Protein 5QHT (pdb70)

Nearest PDB structures (foldseek):
  5qhw-assembly1_A  TM=1.005E+00  e=3.698E-36  Homo sapiens
  3v2b-assembly1_A-2  TM=9.565E-01  e=5.714E-23  Homo sapiens
  5iit-assembly2_B  TM=8.193E-01  e=3.682E-13  Saccharomyces cerevisiae S288C
  7d3y-assembly1_B  TM=8.208E-01  e=1.414E-12  Oryza sativa Indica Group
  1zr5-assembly2_B  TM=8.111E-01  e=2.009E-12  Homo sapiens

CATH classification: 3.40.220.10

Organism: Homo sapiens (NCBI:txid9606)

B-factor: mean 13.91, std 6.91, range [6.94, 143.64]

Secondary structure (DSSP, 8-state):
--B---EEEETTEEEEEETTEEEEEEES-GGG-B-SEEEEEE-TTS---STHHHHHHHHH-HHHHHHHHHHHHHS--SEEEEE-TTSBSSEEEEEETTS-HHHHHHHHHHHHHHTT--EEEE--TTSSTT---HHHHHHHHHHHHHHHHHTT--SS--EEEEEESSHHHHHHHHHHHHHH--

GO terms:
  GO:0070403 NAD+ binding (F, IMP)
  GO:0003950 NAD+ poly-ADP-ribosyltransferase activity (F, IMP)
  GO:0070212 protein poly-ADP-ribosylation (P, IMP)
  GO:1990404 NAD+-protein mono-ADP-ribosyltransferase activity (F, IDA)
  GO:0140807 NAD+-protein-glutamate ADP-ribosyltransferase activity (F, EXP)
  GO:0005829 cytosol (C, IDA)
  GO:0005737 cytoplasm (C, IDA)
  GO:0003950 NAD+ poly-ADP-ribosyltransferase activity (F, IDA)
  GO:0016020 membrane (C, HDA)
  GO:0042531 positive regulation of tyrosine phosphorylation of STAT protein (P, IMP)
  GO:0042532 negative regulation of tyrosine phosphorylation of STAT protein (P, IMP)
  GO:0010629 negative regulation of gene expression (P, IMP)
  GO:1902216 positive regulation of interleukin-4-mediated signaling pathway (P, IMP)
  GO:0060336 negative regulation of type II interferon-mediated signaling pathway (P, IMP)
  GO:0005515 protein binding (F, IPI)
  GO:0019899 enzyme binding (F, IPI)

InterPro domains:
  IPR002589 Macro domain [PF01661] (820-936)
  IPR002589 Macro domain [PF01661] (1043-1146)
  IPR002589 Macro domain [PF01661] (1245-1346)
  IPR002589 Macro domain [PS51154] (791-978)
  IPR002589 Macro domain [PS51154] (1003-1190)
  IPR002589 Macro domain [PS51154] (1216-1387)
  IPR002589 Macro domain [SM00506] (803-937)
  IPR002589 Macro domain [SM00506] (1015-1148)
  IPR002589 Macro domain [SM00506] (1228-1347)
  IPR004170 WWE domain [PS50918] (1523-1601)
  IPR012317 Poly(ADP-ribose) polymerase, catalytic domain [PF00644] (1628-1747)
  IPR012317 Poly(ADP-ribose) polymerase, catalytic domain [PS51059] (1605-1801)
  IPR012677 Nucleotide-binding alpha-beta plait domain superfamily [G3DSA:3.30.70.330] (17-80)
  IPR012677 Nucleotide-binding alpha-beta plait domain superfamily [G3DSA:3.30.70.330] (227-299)
  IPR034517 PARP-14, RNA recognition motif 2 [cd12543] (227-301)
  IPR037197 WWE domain superfamily [G3DSA:3.30.720.50] (1522-1600)
  IPR037197 WWE domain superfamily [SSF117839] (1492-1601)
  IPR043472 Macro domain-like [G3DSA:3.40.220.10] (783-978)
  IPR043472 Macro domain-like [G3DSA:3.40.220.10] (994-1191)
  IPR043472 Macro domain-like [G3DSA:3.40.220.10] (1207-1388)

Sequence (182 aa):
MFYGTVSSPDSGVYEMKIGSIIFQVASSSGDITKEEADVIVNSTSNSFNLKAGVSKAILECCCAGQNVEREEECSSSQQAQQRKNDYIITGGGFLRCKNIIHVIGGNDVKSSSSVSSSSVLQQQECEKKKKNYSSICCCLPAIGTGNAKQHHHPDDDKVAEAIIDAIEDDDFVQKGSAQQQSSSVKKVKVVIFLPQVLDVFYANMKKREG

Radius of gyration: 15.28 Å; Cα contacts (8 Å, |Δi|>4): 407; chains: 1; bounding box: 30×43×33 Å

Structure (mmCIF, N/CA/C/O backbone):
data_5QHT
#
_entry.id   5QHT
#
_cell.length_a   34.200
_cell.length_b   41.390
_cell.length_c   111.370
_cell.angle_alpha   90.000
_cell.angle_beta   90.000
_cell.angle_gamma   90.000
#
_symmetry.space_group_name_H-M   'P 21 21 21'
#
loop_
_entity.id
_entity.type
_entity.pdbx_description
1 polymer 'Poly [ADP-ribose] polymerase 14'
2 non-polymer 'CHLORIDE ION'
3 non-polymer 'DIMETHYL SULFOXIDE'
4 non-polymer 2-methoxy-4-morpholin-4-yl-aniline
5 water water
#
loop_
_atom_site.group_PDB
_atom_site.id
_atom_site.type_symbol
_atom_site.label_atom_id
_atom_site.label_alt_id
_atom_site.label_comp_id
_atom_site.label_asym_id
_atom_site.label_entity_id
_atom_site.label_seq_id
_atom_site.pdbx_PDB_ins_code
_atom_site.Cartn_x
_atom_site.Cartn_y
_atom_site.Cartn_z
_atom_site.occupancy
_atom_site.B_iso_or_equiv
_atom_site.auth_seq_id
_atom_site.auth_comp_id
_atom_site.auth_asym_id
_atom_site.auth_atom_id
_atom_site.pdbx_PDB_model_num
ATOM 1 N N . MET A 1 2 ? 35.053 52.448 17.934 0.51 23.35 1207 MET A N 1
ATOM 2 C CA . MET A 1 2 ? 35.194 52.353 16.450 0.51 23.19 1207 MET A CA 1
ATOM 3 C C . MET A 1 2 ? 33.936 51.801 15.766 0.51 22.78 1207 MET A C 1
ATOM 4 O O . MET A 1 2 ? 33.088 52.582 15.323 0.51 23.44 1207 MET A O 1
ATOM 9 N N . PHE A 1 3 ? 33.792 50.475 15.709 1.00 22.05 1208 PHE A N 1
ATOM 10 C CA . PHE A 1 3 ? 32.711 49.831 14.879 1.00 18.99 1208 PHE A CA 1
ATOM 11 C C . PHE A 1 3 ? 31.287 49.670 15.450 1.00 14.42 1208 PHE A C 1
ATOM 12 O O . PHE A 1 3 ? 30.355 49.401 14.683 1.00 13.05 1208 PHE A O 1
ATOM 20 N N . TYR A 1 4 ? 31.121 49.815 16.762 1.00 12.59 1209 TYR A N 1
ATOM 21 C CA . TYR A 1 4 ? 29.865 49.427 17.429 1.00 12.02 1209 TYR A CA 1
ATOM 22 C C . TYR A 1 4 ? 28.831 50.551 17.532 1.00 11.40 1209 TYR A C 1
ATOM 23 O O . TYR A 1 4 ? 29.159 51.676 17.962 1.00 13.05 1209 TYR A O 1
ATOM 32 N N . GLY A 1 5 ? 27.585 50.232 17.161 1.00 10.18 1210 GLY A N 1
ATOM 33 C CA . GLY A 1 5 ? 26.438 51.111 17.398 1.00 10.09 1210 GLY A CA 1
ATOM 34 C C . GLY A 1 5 ? 25.825 50.928 18.778 1.00 9.75 1210 GLY A C 1
ATOM 35 O O . GLY A 1 5 ? 26.502 50.580 19.756 1.00 11.09 1210 GLY A O 1
ATOM 36 N N . THR A 1 6 ? 24.517 51.141 18.843 1.00 9.08 1211 THR A N 1
ATOM 37 C CA . THR A 1 6 ? 23.748 51.181 20.092 1.00 9.18 1211 THR A CA 1
ATOM 38 C C . THR A 1 6 ? 22.887 49.913 20.239 1.00 8.72 1211 THR A C 1
ATOM 39 O O . THR A 1 6 ? 22.244 49.482 19.267 1.00 9.15 1211 THR A O 1
ATOM 43 N N . VAL A 1 7 ? 22.826 49.349 21.442 1.00 8.40 1212 VAL A N 1
ATOM 44 C CA . VAL A 1 7 ? 21.950 48.197 21.724 1.00 8.66 1212 VAL A CA 1
ATOM 45 C C . VAL A 1 7 ? 20.503 48.682 21.916 1.00 8.56 1212 VAL A C 1
ATOM 46 O O . VAL A 1 7 ? 20.257 49.579 22.731 1.00 8.75 1212 VAL A O 1
ATOM 50 N N . SER A 1 8 ? 19.556 48.085 21.189 1.00 8.80 1213 SER A N 1
ATOM 51 C CA . SER A 1 8 ? 18.119 48.340 21.385 1.00 9.71 1213 SER A CA 1
ATOM 52 C C . SER A 1 8 ? 17.306 47.054 21.156 1.00 9.95 1213 SER A C 1
ATOM 53 O O . SER A 1 8 ? 17.867 46.014 20.782 1.00 10.48 1213 SER A O 1
ATOM 56 N N . SER A 1 9 ? 15.991 47.128 21.400 1.00 10.53 1214 SER A N 1
ATOM 57 C CA . SER A 1 9 ? 15.076 45.991 21.219 1.00 12.00 1214 SER A CA 1
ATOM 58 C C . SER A 1 9 ? 13.986 46.324 20.179 1.00 12.94 1214 SER A C 1
ATOM 59 O O . SER A 1 9 ? 13.025 47.051 20.501 1.00 12.94 1214 SER A O 1
ATOM 62 N N . PRO A 1 10 ? 14.127 45.808 18.929 1.00 14.61 1215 PRO A N 1
ATOM 63 C CA . PRO A 1 10 ? 13.155 46.093 17.862 1.00 16.36 1215 PRO A CA 1
ATOM 64 C C . PRO A 1 10 ? 11.827 45.341 17.975 1.00 17.94 1215 PRO A C 1
ATOM 65 O O . PRO A 1 10 ? 10.827 45.774 17.389 1.00 19.40 1215 PRO A O 1
ATOM 69 N N . ASP A 1 11 ? 11.839 44.218 18.689 1.00 19.39 1216 ASP A N 1
ATOM 70 C CA . ASP A 1 11 ? 10.669 43.367 18.895 1.00 20.95 1216 ASP A CA 1
ATOM 71 C C . ASP A 1 11 ? 10.820 42.686 20.244 1.00 20.76 1216 ASP A C 1
ATOM 72 O O . ASP A 1 11 ? 11.926 42.689 20.824 1.00 20.83 1216 ASP A O 1
ATOM 77 N N . SER A 1 12 ? 9.730 42.103 20.739 0.51 20.76 1217 SER A N 1
ATOM 78 C CA . SER A 1 12 ? 9.709 41.447 22.046 0.51 20.60 1217 SER A CA 1
ATOM 79 C C . SER A 1 12 ? 10.689 40.272 22.104 0.51 20.33 1217 SER A C 1
ATOM 80 O O . SER A 1 12 ? 10.608 39.349 21.292 0.51 20.65 1217 SER A O 1
ATOM 83 N N . GLY A 1 13 ? 11.620 40.330 23.055 1.00 20.07 1218 GLY A N 1
ATOM 84 C CA . GLY A 1 13 ? 12.662 39.292 23.213 1.00 18.82 1218 GLY A CA 1
ATOM 85 C C . GLY A 1 13 ? 13.841 39.330 22.237 1.00 17.00 1218 GLY A C 1
ATOM 86 O O . GLY A 1 13 ? 14.682 38.420 22.275 1.00 17.08 1218 GLY A O 1
ATOM 87 N N . VAL A 1 14 ? 13.926 40.358 21.386 1.00 15.66 1219 VAL A N 1
ATOM 88 C CA . VAL A 1 14 ? 15.002 40.473 20.381 1.00 14.44 1219 VAL A CA 1
ATOM 89 C C . VAL A 1 14 ? 15.817 41.727 20.701 1.00 12.70 1219 VAL A C 1
ATOM 90 O O . VAL A 1 14 ? 15.242 42.788 20.970 1.00 13.09 1219 VAL A O 1
ATOM 94 N N . TYR A 1 15 ? 17.148 41.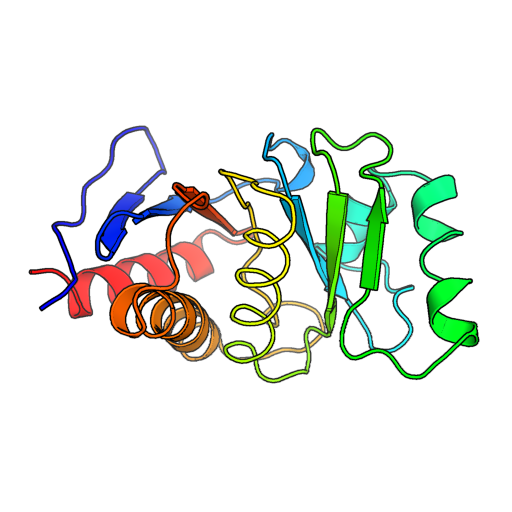595 20.671 1.00 11.15 1220 TYR A N 1
ATOM 95 C CA . TYR A 1 15 ? 18.077 42.694 20.980 1.00 10.79 1220 TYR A CA 1
ATOM 96 C C . TYR A 1 15 ? 19.069 42.814 19.839 1.00 10.20 1220 TYR A C 1
ATOM 97 O O . TYR A 1 15 ? 19.511 41.795 19.291 1.00 10.45 1220 TYR A O 1
ATOM 106 N N . GLU A 1 16 ? 19.386 44.041 19.431 1.00 10.00 1221 GLU A N 1
ATOM 107 C CA . GLU A 1 16 ? 20.246 44.248 18.259 1.00 10.51 1221 GLU A CA 1
ATOM 108 C C . GLU A 1 16 ? 21.202 45.423 18.415 1.00 9.81 1221 GLU A C 1
ATOM 109 O O . GLU A 1 16 ? 20.957 46.346 19.216 1.00 10.22 1221 GLU A O 1
ATOM 115 N N . MET A 1 17 ? 22.296 45.374 17.653 1.00 9.61 1222 MET A N 1
ATOM 116 C CA . MET A 1 17 ? 23.210 46.508 17.502 1.00 10.46 1222 MET A CA 1
ATOM 117 C C . MET A 1 17 ? 23.950 46.407 16.168 1.00 10.30 1222 MET A C 1
ATOM 118 O O . MET A 1 17 ? 24.177 45.301 15.652 1.00 11.33 1222 MET A O 1
ATOM 123 N N . LYS A 1 18 ? 24.353 47.546 15.620 1.00 9.81 1223 LYS A N 1
ATOM 124 C CA . LYS A 1 18 ? 25.204 47.541 14.428 1.00 10.18 1223 LYS A CA 1
ATOM 125 C C . LYS A 1 18 ? 26.664 47.229 14.789 1.00 9.25 1223 LYS A C 1
ATOM 126 O O . LYS A 1 18 ? 27.173 47.711 15.810 1.00 9.44 1223 LYS A O 1
ATOM 132 N N . ILE A 1 19 ? 27.307 46.423 13.938 1.00 9.02 1224 ILE A N 1
ATOM 133 C CA . ILE A 1 19 ? 28.755 46.208 13.960 1.00 9.43 1224 ILE A CA 1
ATOM 134 C C . ILE A 1 19 ? 29.201 46.547 12.532 1.00 9.87 1224 ILE A C 1
ATOM 135 O O . ILE A 1 19 ? 28.973 45.773 11.602 1.00 9.66 1224 ILE A O 1
ATOM 140 N N . GLY A 1 20 ? 29.800 47.731 12.353 1.00 10.40 1225 GLY A N 1
ATOM 141 C CA . GLY A 1 20 ? 29.970 48.313 11.021 1.00 11.23 1225 GLY A CA 1
ATOM 142 C C . GLY A 1 20 ? 28.617 48.380 10.328 1.00 11.73 1225 GLY A C 1
ATOM 143 O O . GLY A 1 20 ? 27.633 48.876 10.896 1.00 12.36 1225 GLY A O 1
ATOM 144 N N . SER A 1 21 ? 28.568 47.819 9.121 1.00 11.91 1226 SER A N 1
ATOM 145 C CA . SER A 1 21 ? 27.351 47.760 8.323 1.00 12.57 1226 SER A CA 1
ATOM 146 C C . SER A 1 21 ? 26.388 46.609 8.677 1.00 12.23 1226 SER A C 1
ATOM 147 O O . SER A 1 21 ? 25.266 46.588 8.158 1.00 13.66 1226 SER A O 1
ATOM 150 N N . ILE A 1 22 ? 26.815 45.661 9.516 1.00 11.08 1227 ILE A N 1
ATOM 151 C CA . ILE A 1 22 ? 26.033 44.435 9.791 1.00 10.60 1227 ILE A CA 1
ATOM 152 C C . ILE A 1 22 ? 25.095 44.667 10.982 1.00 10.36 1227 ILE A C 1
ATOM 153 O O . ILE A 1 22 ? 25.494 45.256 11.998 1.00 10.62 1227 ILE A O 1
ATOM 158 N N . ILE A 1 23 ? 23.856 44.197 10.870 1.00 10.23 1228 ILE A N 1
ATOM 159 C CA . ILE A 1 23 ? 22.956 44.167 12.033 1.00 11.07 1228 ILE A CA 1
ATOM 160 C C . ILE A 1 23 ? 23.185 42.840 12.767 1.00 9.90 1228 ILE A C 1
ATOM 161 O O . ILE A 1 23 ? 22.971 41.758 12.182 1.00 10.10 1228 ILE A O 1
ATOM 166 N N . PHE A 1 24 ? 23.639 42.931 14.021 1.00 9.05 1229 PHE A N 1
ATOM 167 C CA . PHE A 1 24 ? 23.825 41.778 14.895 1.00 8.68 1229 PHE A CA 1
ATOM 168 C C . PHE A 1 24 ? 22.638 41.695 15.864 1.00 8.40 1229 PHE A C 1
ATOM 169 O O . PHE A 1 24 ? 22.345 42.660 16.571 1.00 8.94 1229 PHE A O 1
ATOM 177 N N . GLN A 1 25 ? 21.964 40.540 15.887 1.00 8.55 1230 GLN A N 1
ATOM 178 C CA . GLN A 1 25 ? 20.783 40.314 16.747 1.00 9.05 1230 GLN A CA 1
ATOM 179 C C . GLN A 1 25 ? 20.926 39.063 17.602 1.00 8.57 1230 GLN A C 1
ATOM 180 O O . GLN A 1 25 ? 21.549 38.077 17.154 1.00 8.84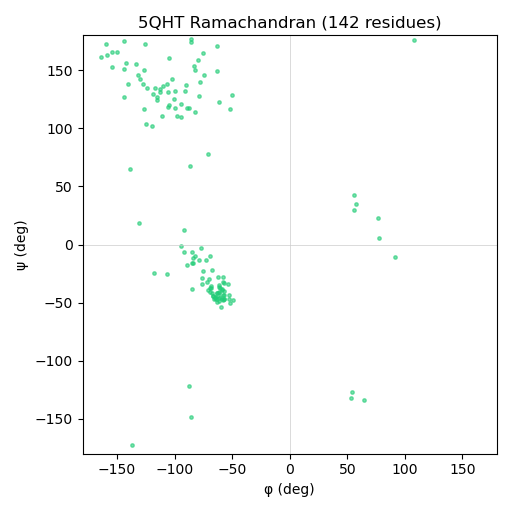 1230 GLN A O 1
ATOM 186 N N . VAL A 1 26 ? 20.296 39.087 18.785 1.00 8.56 1231 VAL A N 1
ATOM 187 C CA . VAL A 1 26 ? 20.161 37.914 19.640 1.00 8.76 1231 VAL A CA 1
ATOM 188 C C . VAL A 1 26 ? 18.700 37.757 20.117 1.00 8.80 1231 VAL A C 1
ATOM 189 O O . VAL A 1 26 ? 18.003 38.749 20.362 1.00 9.06 1231 VAL A O 1
ATOM 193 N N . ALA A 1 27 ? 18.269 36.503 20.272 1.00 9.10 1232 ALA A N 1
ATOM 194 C CA . ALA A 1 27 ? 16.923 36.166 20.794 1.00 10.48 1232 ALA A CA 1
ATOM 195 C C . ALA A 1 27 ? 16.927 34.729 21.294 1.00 11.22 1232 ALA A C 1
ATOM 196 O O . ALA A 1 27 ? 17.801 33.954 20.909 1.00 11.09 1232 ALA A O 1
ATOM 198 N N A SER A 1 28 ? 15.957 34.396 22.147 0.12 11.52 1233 SER A N 1
ATOM 199 N N B SER A 1 28 ? 15.964 34.375 22.147 0.24 11.62 1233 SER A N 1
ATOM 200 N N C SER A 1 28 ? 15.968 34.386 22.154 0.14 11.47 1233 SER A N 1
ATOM 201 C CA A SER A 1 28 ? 15.728 33.022 22.589 0.12 11.89 1233 SER A CA 1
ATOM 202 C CA B SER A 1 28 ? 15.796 32.990 22.594 0.24 12.10 1233 SER A CA 1
ATOM 203 C CA C SER A 1 28 ? 15.774 33.001 22.580 0.14 11.82 1233 SER A CA 1
ATOM 204 C C A SER A 1 28 ? 14.732 32.343 21.656 0.12 12.13 1233 SER A C 1
ATOM 205 C C B SER A 1 28 ? 14.652 32.308 21.836 0.24 12.40 1233 SER A C 1
ATOM 206 C C C SER A 1 28 ? 14.720 32.338 21.696 0.14 12.11 1233 SER A C 1
ATOM 207 O O A SER A 1 28 ? 13.917 33.021 21.024 0.12 12.26 1233 SER A O 1
ATOM 208 O O B SER A 1 28 ? 13.633 32.938 21.552 0.24 13.14 1233 SER A O 1
ATOM 209 O O C SER A 1 28 ? 13.858 33.020 21.138 0.14 12.34 1233 SER A O 1
ATOM 216 N N . GLY A 1 29 ? 14.818 31.018 21.543 1.00 12.35 1234 GLY A N 1
ATOM 217 C CA . GLY A 1 29 ? 13.816 30.226 20.763 1.00 12.55 1234 GLY A CA 1
ATOM 218 C C . GLY A 1 29 ? 14.368 28.975 20.104 1.00 12.56 1234 GLY A C 1
ATOM 219 O O . GLY A 1 29 ? 15.489 28.559 20.386 1.00 12.46 1234 GLY A O 1
ATOM 220 N N . ASP A 1 30 ? 13.554 28.389 19.223 1.00 12.94 1235 ASP A N 1
ATOM 221 C CA . ASP A 1 30 ? 13.892 27.192 18.451 1.00 13.27 1235 ASP A CA 1
ATOM 222 C C . ASP A 1 30 ? 14.452 27.630 17.091 1.00 12.15 1235 ASP A C 1
ATOM 223 O O . ASP A 1 30 ? 13.733 28.150 16.228 1.00 12.66 1235 ASP A O 1
ATOM 228 N N . ILE A 1 31 ? 15.754 27.423 16.909 1.00 11.16 1236 ILE A N 1
ATOM 229 C CA . ILE A 1 31 ? 16.450 27.809 15.663 1.00 10.74 1236 ILE A CA 1
ATOM 230 C C . ILE A 1 31 ? 15.853 27.155 14.398 1.00 11.00 1236 ILE A C 1
ATOM 231 O O . ILE A 1 31 ? 15.915 27.740 13.300 1.00 10.68 1236 ILE A O 1
ATOM 236 N N . THR A 1 32 ? 15.239 25.971 14.536 1.00 11.49 1237 THR A N 1
ATOM 237 C CA . THR A 1 32 ? 14.646 25.285 13.366 1.00 12.35 1237 THR A CA 1
ATOM 238 C C . THR A 1 32 ? 13.393 25.963 12.783 1.00 12.48 1237 THR A C 1
ATOM 239 O O . THR A 1 32 ? 12.929 25.579 11.705 1.00 12.59 1237 THR A O 1
ATOM 243 N N . LYS A 1 33 ? 12.848 26.952 13.486 1.00 12.12 1238 LYS A N 1
ATOM 244 C CA . LYS A 1 33 ? 11.710 27.736 12.979 1.00 13.42 1238 LYS A CA 1
ATOM 245 C C . LYS A 1 33 ? 12.130 29.040 12.273 1.00 12.42 1238 LYS A C 1
ATOM 246 O O . LYS A 1 33 ? 11.273 29.771 11.765 1.00 13.65 1238 LYS A O 1
ATOM 252 N N . GLU A 1 34 ? 13.435 29.326 12.219 1.00 10.96 1239 GLU A N 1
ATOM 253 C CA . GLU A 1 34 ? 13.950 30.544 11.581 1.00 10.58 1239 GLU A CA 1
ATOM 254 C C . GLU A 1 34 ? 14.098 30.403 10.068 1.00 9.91 1239 GLU A C 1
ATOM 255 O O . GLU A 1 34 ? 14.304 29.305 9.563 1.00 10.05 1239 GLU A O 1
ATOM 261 N N . GLU A 1 35 ? 14.018 31.542 9.375 1.00 9.66 1240 GLU A N 1
ATOM 262 C CA . GLU A 1 35 ? 14.345 31.636 7.950 1.00 9.41 1240 GLU A CA 1
ATOM 263 C C . GLU A 1 35 ? 15.623 32.492 7.783 1.00 8.76 1240 GLU A C 1
ATOM 264 O O . GLU A 1 35 ? 15.702 33.592 8.333 1.00 8.90 1240 GLU A O 1
ATOM 270 N N . ALA A 1 36 ? 16.586 31.994 7.001 1.00 8.14 1241 ALA A N 1
ATOM 271 C CA . ALA A 1 36 ? 17.848 32.711 6.715 1.00 7.85 1241 ALA A CA 1
ATOM 272 C C . ALA A 1 36 ? 18.499 32.055 5.511 1.00 7.67 1241 ALA A C 1
ATOM 273 O O . ALA A 1 36 ? 18.197 30.912 5.203 1.00 8.13 1241 ALA A O 1
ATOM 275 N N . ASP A 1 37 ? 19.430 32.741 4.842 1.00 7.49 1242 ASP A N 1
ATOM 276 C CA . ASP A 1 37 ? 20.172 32.076 3.763 1.00 7.60 1242 ASP A CA 1
ATOM 277 C C . ASP A 1 37 ? 20.954 30.856 4.284 1.00 7.43 1242 ASP A C 1
ATOM 278 O O . ASP A 1 37 ? 20.922 29.801 3.650 1.00 7.44 1242 ASP A O 1
ATOM 283 N N . VAL A 1 38 ? 21.645 31.025 5.420 1.00 7.21 1243 VAL A N 1
ATOM 284 C CA . VAL A 1 38 ? 22.364 29.933 6.100 1.00 7.27 1243 VAL A CA 1
ATOM 285 C C . VAL A 1 38 ? 21.881 29.796 7.541 1.00 7.02 1243 VAL A C 1
ATOM 286 O O . VAL A 1 38 ? 21.758 30.803 8.260 1.00 6.94 1243 VAL A O 1
ATOM 290 N N . ILE A 1 39 ? 21.640 28.538 7.945 1.00 6.99 1244 ILE A N 1
ATOM 291 C CA . ILE A 1 39 ? 21.490 28.152 9.353 1.00 7.31 1244 ILE A CA 1
ATOM 292 C C . ILE A 1 39 ? 22.720 27.327 9.746 1.00 7.15 1244 ILE A C 1
ATOM 293 O O . ILE A 1 39 ? 23.134 26.452 8.995 1.00 7.33 1244 ILE A O 1
ATOM 298 N N . VAL A 1 40 ? 23.277 27.603 10.927 1.00 7.09 1245 VAL A N 1
ATOM 299 C CA . VAL A 1 40 ? 24.470 26.890 11.437 1.00 7.20 1245 VAL A CA 1
ATOM 300 C C . VAL A 1 40 ? 24.066 25.791 12.447 1.00 7.41 1245 VAL A C 1
ATOM 301 O O . VAL A 1 40 ? 23.233 26.037 13.330 1.00 7.63 1245 VAL A O 1
ATOM 305 N N . ASN A 1 41 ? 24.628 24.588 12.266 1.00 7.64 1246 ASN A N 1
ATOM 306 C CA . ASN A 1 41 ? 24.508 23.482 13.233 1.00 8.03 1246 ASN A CA 1
ATOM 307 C C . ASN A 1 41 ? 25.813 23.366 14.042 1.00 8.25 1246 ASN A C 1
ATOM 308 O O . ASN A 1 41 ? 26.903 23.533 13.493 1.00 9.25 1246 ASN A O 1
ATOM 313 N N . SER A 1 42 ? 25.702 23.053 15.339 1.00 8.75 1247 SER A N 1
ATOM 314 C CA . SER A 1 42 ? 26.861 22.823 16.231 1.00 9.11 1247 SER A CA 1
ATOM 315 C C . SER A 1 42 ? 26.871 21.336 16.578 1.00 9.40 1247 SER A C 1
ATOM 316 O O . SER A 1 42 ? 25.964 20.865 17.288 1.00 10.31 1247 SER A O 1
ATOM 319 N N . THR A 1 43 ? 27.855 20.600 16.068 1.00 10.16 1248 THR A N 1
ATOM 320 C CA . THR A 1 43 ? 27.832 19.126 16.095 1.00 11.11 1248 THR A CA 1
ATOM 321 C C . THR A 1 43 ? 29.203 18.529 16.488 1.00 12.29 1248 THR A C 1
ATOM 322 O O . THR A 1 43 ? 30.112 19.252 16.912 1.00 12.76 1248 THR A O 1
ATOM 326 N N . SER A 1 44 ? 29.320 17.208 16.381 1.00 13.91 1249 SER A N 1
ATOM 327 C CA . SER A 1 44 ? 30.557 16.469 16.697 1.00 15.51 1249 SER A CA 1
ATOM 328 C C . SER A 1 44 ? 31.502 16.419 15.485 1.00 16.11 1249 SER A C 1
ATOM 329 O O . SER A 1 44 ? 31.127 16.851 14.390 1.00 15.27 1249 SER A O 1
ATOM 332 N N . ASN A 1 45 ? 32.704 15.872 15.677 0.48 16.48 1250 ASN A N 1
ATOM 333 C CA . ASN A 1 45 ? 33.714 15.809 14.610 0.48 16.85 1250 ASN A CA 1
ATOM 334 C C . ASN A 1 45 ? 33.372 14.783 13.526 0.48 16.72 1250 ASN A C 1
ATOM 335 O O . ASN A 1 45 ? 33.986 14.770 12.458 0.48 16.84 1250 ASN A O 1
ATOM 340 N N . SER A 1 46 ? 32.393 13.929 13.825 0.51 16.76 1251 SER A N 1
ATOM 341 C CA . SER A 1 46 ? 31.828 12.980 12.870 0.51 16.58 1251 SER A CA 1
ATOM 342 C C . SER A 1 46 ? 30.604 13.502 12.093 0.51 16.02 1251 SER A C 1
ATOM 343 O O . SER A 1 46 ? 30.121 12.829 11.180 0.51 16.33 1251 SER A O 1
ATOM 346 N N . PHE A 1 47 ? 30.109 14.686 12.460 1.00 15.33 1252 PHE A N 1
ATOM 347 C CA . PHE A 1 47 ? 28.895 15.306 11.841 1.00 14.32 1252 PHE A CA 1
ATOM 348 C C . PHE A 1 47 ? 27.592 14.461 11.861 1.00 13.60 1252 PHE A C 1
ATOM 349 O O . PHE A 1 47 ? 26.745 14.593 10.958 1.00 13.71 1252 PHE A O 1
ATOM 357 N N . ASN A 1 48 ? 27.460 13.605 12.875 0.51 13.64 1253 ASN A N 1
ATOM 358 C CA . ASN A 1 48 ? 26.301 12.712 13.017 0.51 13.60 1253 ASN A CA 1
ATOM 359 C C . ASN A 1 48 ? 25.665 12.737 14.411 0.51 13.60 1253 ASN A C 1
ATOM 360 O O . ASN A 1 48 ? 24.905 11.828 14.751 0.51 13.96 1253 ASN A O 1
ATOM 365 N N . LEU A 1 49 ? 25.943 13.776 15.199 1.00 13.40 1254 LEU A N 1
ATOM 366 C CA . LEU A 1 49 ? 25.381 13.913 16.563 1.00 13.12 1254 LEU A CA 1
ATOM 367 C C . LEU A 1 49 ? 23.903 14.310 16.492 1.00 12.51 1254 LEU A C 1
ATOM 368 O O . LEU A 1 49 ? 23.495 15.040 15.555 1.00 12.13 1254 LEU A O 1
ATOM 373 N N . LYS A 1 50 ? 23.111 13.824 17.450 0.51 12.49 1255 LYS A N 1
ATOM 374 C CA . LYS A 1 50 ? 21.679 14.125 17.532 0.51 12.54 1255 LYS A CA 1
ATOM 375 C C . LYS A 1 50 ? 21.287 14.364 18.984 0.51 12.38 1255 LYS A C 1
ATOM 376 O O . LYS A 1 50 ? 20.508 13.600 19.565 0.51 12.32 1255 LYS A O 1
ATOM 382 N N . ALA A 1 51 ? 21.834 15.431 19.558 1.00 12.22 1256 ALA A N 1
ATOM 383 C CA . ALA A 1 51 ? 21.555 15.823 20.961 1.00 12.55 1256 ALA A CA 1
ATOM 384 C C . ALA A 1 51 ? 21.438 17.362 20.998 1.00 12.70 1256 ALA A C 1
ATOM 385 O O . ALA A 1 51 ? 22.218 18.056 20.333 1.00 13.70 1256 ALA A O 1
ATOM 387 N N . GLY A 1 52 ? 20.463 17.898 21.730 1.00 12.62 1257 GLY A N 1
ATOM 388 C CA . GLY A 1 52 ? 20.324 19.357 21.839 1.00 12.77 1257 GLY A CA 1
ATOM 389 C C . GLY A 1 52 ? 19.996 19.968 20.478 1.00 12.79 1257 GLY A C 1
ATOM 390 O O . GLY A 1 52 ? 19.110 19.457 19.764 1.00 12.97 1257 GLY A O 1
ATOM 391 N N . VAL A 1 53 ? 20.704 21.047 20.129 0.51 12.52 1258 VAL A N 1
ATOM 392 C CA . VAL A 1 53 ? 20.544 21.746 18.845 0.51 12.34 1258 VAL A CA 1
ATOM 393 C C . VAL A 1 53 ? 20.658 20.809 17.652 0.51 12.15 1258 VAL A C 1
ATOM 394 O O . VAL A 1 53 ? 19.826 20.848 16.743 0.51 12.10 1258 VAL A O 1
ATOM 398 N N . SER A 1 54 ? 21.689 19.968 17.669 1.00 12.06 1259 SER A N 1
ATOM 399 C CA . SER A 1 54 ? 21.946 19.009 1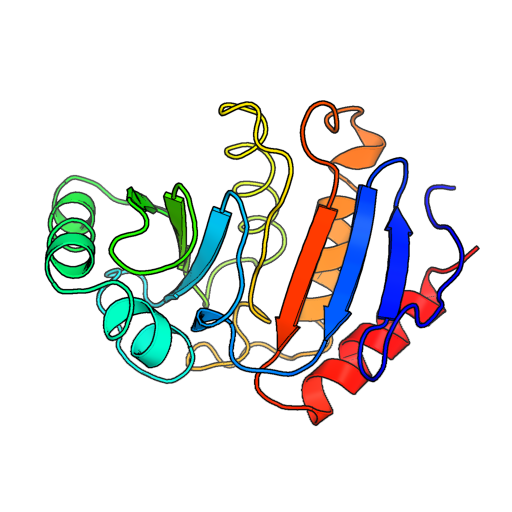6.574 1.00 11.79 1259 SER A CA 1
ATOM 400 C C . SER A 1 54 ? 20.796 17.994 16.375 1.00 11.35 1259 SER A C 1
ATOM 401 O O . SER A 1 54 ? 20.486 17.655 15.234 1.00 11.82 1259 SER A O 1
ATOM 404 N N . LYS A 1 55 ? 20.136 17.576 17.465 1.00 11.19 1260 LYS A N 1
ATOM 405 C CA . LYS A 1 55 ? 18.916 16.751 17.363 1.00 11.18 1260 LYS A CA 1
ATOM 406 C C . LYS A 1 55 ? 17.821 17.476 16.586 1.00 11.50 1260 LYS A C 1
ATOM 407 O O . LYS A 1 55 ? 17.263 16.942 15.626 1.00 12.30 1260 LYS A O 1
ATOM 413 N N . ALA A 1 56 ? 17.501 18.687 17.024 1.00 11.51 1261 ALA A N 1
ATOM 414 C CA . ALA A 1 56 ? 16.454 19.486 16.371 1.00 12.10 1261 ALA A CA 1
ATOM 415 C C . ALA A 1 56 ? 16.763 19.746 14.896 1.00 12.02 1261 ALA A C 1
ATOM 416 O O . ALA A 1 56 ? 15.896 19.546 14.032 1.00 12.54 1261 ALA A O 1
ATOM 418 N N . ILE A 1 57 ? 17.995 20.160 14.602 1.00 11.95 1262 ILE A N 1
ATOM 419 C CA . ILE A 1 57 ? 18.392 20.449 13.224 1.00 12.40 1262 ILE A CA 1
ATOM 420 C C . ILE A 1 57 ? 18.337 19.203 12.327 1.00 12.77 1262 ILE A C 1
ATOM 421 O O . ILE A 1 57 ? 17.736 19.264 11.250 1.00 12.18 1262 ILE A O 1
ATOM 426 N N . LEU A 1 58 ? 18.921 18.073 12.733 1.00 13.20 1263 LEU A N 1
ATOM 427 C CA . LEU A 1 58 ? 18.882 16.890 11.848 1.00 13.63 1263 LEU A CA 1
ATOM 428 C C . LEU A 1 58 ? 17.477 16.291 11.695 1.00 14.24 1263 LEU A C 1
ATOM 429 O O . LEU A 1 58 ? 17.113 15.871 10.591 1.00 13.73 1263 LEU A O 1
ATOM 434 N N . GLU A 1 59 ? 16.684 16.279 12.765 1.00 14.62 1264 GLU A N 1
ATOM 435 C CA . GLU A 1 59 ? 15.304 15.770 12.684 1.00 16.22 1264 GLU A CA 1
ATOM 436 C C . GLU A 1 59 ? 14.425 16.592 11.731 1.00 16.05 1264 GLU A C 1
ATOM 437 O O . GLU A 1 59 ? 13.706 16.012 10.894 1.00 16.40 1264 GLU A O 1
ATOM 443 N N A CYS A 1 60 ? 14.475 17.921 11.861 0.24 16.15 1265 CYS A N 1
ATOM 444 N N B CYS A 1 60 ? 14.490 17.915 11.850 0.13 16.09 1265 CYS A N 1
ATOM 445 N N C CYS A 1 60 ? 14.490 17.915 11.850 0.13 16.09 1265 CYS A N 1
ATOM 446 C CA A CYS A 1 60 ? 13.695 18.822 10.999 0.24 16.21 1265 CYS A CA 1
ATOM 447 C CA B CYS A 1 60 ? 13.681 18.810 11.025 0.13 16.08 1265 CYS A CA 1
ATOM 448 C CA C CYS A 1 60 ? 13.681 18.810 11.025 0.13 16.08 1265 CYS A CA 1
ATOM 449 C C A CYS A 1 60 ? 14.221 18.875 9.572 0.24 15.83 1265 CYS A C 1
ATOM 450 C C B CYS A 1 60 ? 14.222 18.976 9.595 0.13 15.77 1265 CYS A C 1
ATOM 451 C C C CYS A 1 60 ? 14.222 18.976 9.595 0.13 15.77 1265 CYS A C 1
ATOM 452 O O A CYS A 1 60 ? 13.434 18.895 8.623 0.24 15.94 1265 CYS A O 1
ATOM 453 O O B CYS A 1 60 ? 13.437 19.177 8.667 0.13 15.86 1265 CYS A O 1
ATOM 454 O O C CYS A 1 60 ? 13.437 19.177 8.667 0.13 15.86 1265 CYS A O 1
ATOM 461 N N . ALA A 1 61 ? 15.544 18.895 9.418 1.00 15.42 1266 ALA A N 1
ATOM 462 C CA . ALA A 1 61 ? 16.183 18.953 8.058 1.00 15.07 1266 ALA A CA 1
ATOM 463 C C . ALA A 1 61 ? 15.889 17.707 7.217 1.00 14.90 1266 ALA A C 1
ATOM 464 O O . ALA A 1 61 ? 15.591 17.817 6.017 1.00 14.52 1266 ALA A O 1
ATOM 466 N N . GLY A 1 62 ? 15.969 16.536 7.853 1.00 14.86 1267 GLY A N 1
ATOM 467 C CA . GLY A 1 62 ? 15.548 15.275 7.233 1.00 15.86 1267 GLY A CA 1
ATOM 468 C C . GLY A 1 62 ? 16.688 14.353 6.858 1.00 17.09 1267 GLY A C 1
ATOM 469 O O . GLY A 1 62 ? 17.864 14.698 6.992 1.00 16.50 1267 GLY A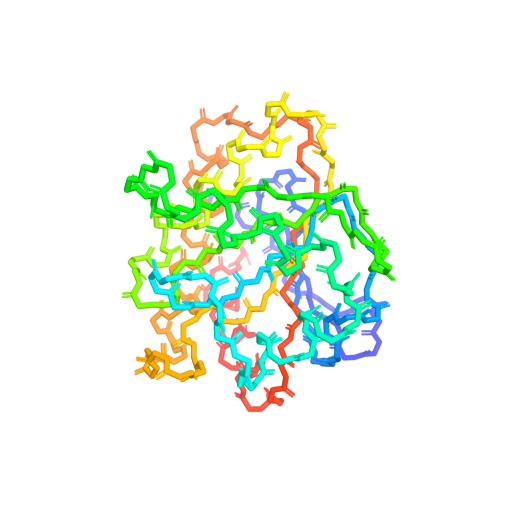 O 1
ATOM 470 N N . GLN A 1 63 ? 16.324 13.169 6.372 1.00 19.45 1268 GLN A N 1
ATOM 471 C CA . GLN A 1 63 ? 17.289 12.084 6.174 1.00 21.24 1268 GLN A CA 1
ATOM 472 C C . GLN A 1 63 ? 18.286 12.316 5.038 1.00 21.01 1268 GLN A C 1
ATOM 473 O O . GLN A 1 63 ? 19.408 11.821 5.111 1.00 20.82 1268 GLN A O 1
ATOM 479 N N . ASN A 1 64 ? 17.893 13.053 3.995 1.00 20.99 1269 ASN A N 1
ATOM 480 C CA . ASN A 1 64 ? 18.828 13.382 2.911 1.00 21.45 1269 ASN A CA 1
ATOM 481 C C . ASN A 1 64 ? 20.001 14.244 3.403 1.00 19.17 1269 ASN A C 1
ATOM 482 O O . ASN A 1 64 ? 21.143 14.010 3.010 1.00 20.17 1269 ASN A O 1
ATOM 487 N N . VAL A 1 65 ? 19.718 15.222 4.267 1.00 17.95 1270 VAL A N 1
ATOM 488 C CA . VAL A 1 65 ? 20.777 16.023 4.904 1.00 16.94 1270 VAL A CA 1
ATOM 489 C C . VAL A 1 65 ? 21.677 15.159 5.809 1.00 17.26 1270 VAL A C 1
ATOM 490 O O . VAL A 1 65 ? 22.904 15.283 5.755 1.00 16.44 1270 VAL A O 1
ATOM 494 N N . GLU A 1 66 ? 21.067 14.294 6.623 1.00 18.73 1271 GLU A N 1
ATOM 495 C CA . GLU A 1 66 ? 21.816 13.317 7.439 1.00 20.34 1271 GLU A CA 1
ATOM 496 C C . GLU A 1 66 ? 22.791 12.500 6.606 1.00 20.60 1271 GLU A C 1
ATOM 497 O O . GLU A 1 66 ? 23.958 12.356 6.964 1.00 20.60 1271 GLU A O 1
ATOM 503 N N . ARG A 1 67 ? 22.281 11.946 5.507 1.00 21.39 1272 ARG A N 1
ATOM 504 C CA . ARG A 1 67 ? 23.095 11.165 4.568 1.00 22.02 1272 ARG A CA 1
ATOM 505 C C . ARG A 1 67 ? 24.249 11.958 3.938 1.00 21.00 1272 ARG A C 1
ATOM 506 O O . ARG A 1 67 ? 25.366 11.431 3.829 1.00 21.71 1272 ARG A O 1
ATOM 514 N N A GLU A 1 68 ? 23.980 13.199 3.535 0.12 20.74 1273 GLU A N 1
ATOM 515 N N B GLU A 1 68 ? 23.959 13.192 3.513 0.25 20.65 1273 GLU A N 1
ATOM 516 N N C GLU A 1 68 ? 23.980 13.199 3.535 0.12 20.74 1273 GLU A N 1
ATOM 517 C CA A GLU A 1 68 ? 25.004 14.076 2.961 0.12 20.38 1273 GLU A CA 1
ATOM 518 C CA B GLU A 1 68 ? 24.964 14.130 2.990 0.25 20.28 1273 GLU A CA 1
ATOM 519 C CA C GLU A 1 68 ? 25.004 14.076 2.961 0.12 20.38 1273 GLU A CA 1
ATOM 520 C C A GLU A 1 68 ? 26.130 14.394 3.951 0.12 19.92 1273 GLU A C 1
ATOM 521 C C B GLU A 1 68 ? 26.122 14.353 3.957 0.25 19.77 1273 GLU A C 1
ATOM 522 C C C GLU A 1 68 ? 26.130 14.394 3.951 0.12 19.92 1273 GLU A C 1
ATOM 523 O O A GLU A 1 68 ? 27.290 14.514 3.552 0.12 19.80 1273 GLU A O 1
ATOM 524 O O B GLU A 1 68 ? 27.286 14.365 3.555 0.25 19.47 1273 GLU A O 1
ATOM 525 O O C GLU A 1 68 ? 27.290 14.514 3.552 0.12 19.80 1273 GLU A O 1
ATOM 541 N N . CYS A 1 69 ? 25.782 14.534 5.232 1.00 19.40 1274 CYS A N 1
ATOM 542 C CA . CYS A 1 69 ? 26.782 14.742 6.306 1.00 19.25 1274 CYS A CA 1
ATOM 543 C C . CYS A 1 69 ? 27.776 13.595 6.492 1.00 19.85 1274 CYS A C 1
ATOM 544 O O . CYS A 1 69 ? 28.991 13.822 6.547 1.00 19.33 1274 CYS A O 1
ATOM 547 N N A SER A 1 70 ? 27.256 12.374 6.588 0.17 20.19 1275 SER A N 1
ATOM 548 N N B SER A 1 70 ? 27.248 12.375 6.585 0.17 20.17 1275 SER A N 1
ATOM 549 N N C SER A 1 70 ? 27.256 12.374 6.588 0.17 20.19 1275 SER A N 1
ATOM 550 C CA A SER A 1 70 ? 28.087 11.184 6.775 0.17 20.56 1275 SER A CA 1
ATOM 551 C CA B SER A 1 70 ? 28.063 11.172 6.762 0.17 20.54 1275 SER A CA 1
ATOM 552 C CA C SER A 1 70 ? 28.087 11.184 6.775 0.17 20.56 1275 SER A CA 1
ATOM 553 C C A SER A 1 70 ? 28.917 10.836 5.532 0.17 20.86 1275 SER A C 1
ATOM 554 C C B SER A 1 70 ? 28.919 10.854 5.534 0.17 20.85 1275 SER A C 1
ATOM 555 C C C SER A 1 70 ? 28.917 10.836 5.532 0.17 20.86 1275 SER A C 1
ATOM 556 O O A SER A 1 70 ? 30.019 10.299 5.657 0.17 21.09 1275 SER A O 1
ATOM 557 O O B SER A 1 70 ? 30.039 10.356 5.670 0.17 21.07 1275 SER A O 1
ATOM 558 O O C SER A 1 70 ? 30.019 10.299 5.657 0.17 21.09 1275 SER A O 1
ATOM 565 N N . GLN A 1 71 ? 28.389 11.139 4.345 1.00 21.10 1276 GLN A N 1
ATOM 566 C CA . GLN A 1 71 ? 29.139 10.958 3.072 1.00 22.21 1276 GLN A CA 1
ATOM 567 C C . GLN A 1 71 ? 30.336 11.919 2.949 1.00 21.58 1276 GLN A C 1
ATOM 568 O O . GLN A 1 71 ? 31.434 11.498 2.601 1.00 22.58 1276 GLN A O 1
ATOM 574 N N . GLN A 1 72 ? 30.135 13.194 3.285 1.00 20.26 1277 GLN A N 1
ATOM 575 C CA . GLN A 1 72 ? 31.253 14.146 3.327 1.00 19.89 1277 GLN A CA 1
ATOM 576 C C . GLN A 1 72 ? 32.252 13.856 4.456 1.00 19.92 1277 GLN A C 1
ATOM 577 O O . GLN A 1 72 ? 33.461 14.055 4.279 1.00 19.90 1277 GLN A O 1
ATOM 583 N N . ALA A 1 73 ? 31.751 13.393 5.605 1.00 20.25 1278 ALA A N 1
ATOM 584 C CA . ALA A 1 73 ? 32.599 13.010 6.743 1.00 22.16 1278 ALA A CA 1
ATOM 585 C C . ALA A 1 73 ? 33.638 11.924 6.410 1.00 23.57 1278 ALA A C 1
ATOM 586 O O . ALA A 1 73 ? 34.800 12.030 6.830 1.00 23.44 1278 ALA A O 1
ATOM 588 N N . GLN A 1 74 ? 33.205 10.905 5.669 0.51 23.90 1279 GLN A N 1
ATOM 589 C CA . GLN A 1 74 ? 34.069 9.804 5.242 0.51 24.57 1279 GLN A CA 1
ATOM 590 C C . GLN A 1 74 ? 35.074 10.211 4.162 0.51 25.22 1279 GLN A C 1
ATOM 591 O O . GLN A 1 74 ? 36.184 9.675 4.115 0.51 25.52 1279 GLN A O 1
ATOM 597 N N . GLN A 1 75 ? 34.680 11.148 3.299 1.00 25.67 1280 GLN A N 1
ATOM 598 C CA . GLN A 1 75 ? 35.533 11.617 2.164 1.00 27.11 1280 GLN A CA 1
ATOM 599 C C . GLN A 1 75 ? 36.874 12.274 2.528 1.00 28.06 1280 GLN A C 1
ATOM 600 O O . GLN A 1 75 ? 37.881 12.036 1.855 1.00 29.92 1280 GLN A O 1
ATOM 606 N N . ARG A 1 76 ? 36.877 13.099 3.572 1.00 28.62 1281 ARG A N 1
ATOM 607 C CA . ARG A 1 76 ? 38.078 13.827 3.998 1.00 28.87 1281 ARG A CA 1
ATOM 608 C C . ARG A 1 76 ? 37.956 14.276 5.453 1.00 27.37 1281 ARG A C 1
ATOM 609 O O . ARG A 1 76 ? 36.888 14.147 6.048 1.00 26.09 1281 ARG A O 1
ATOM 617 N N . LYS A 1 77 ? 39.048 14.809 6.005 1.00 25.80 1282 LYS A N 1
ATOM 618 C CA . LYS A 1 77 ? 39.034 15.445 7.326 1.00 25.29 1282 LYS A CA 1
ATOM 619 C C . LYS A 1 77 ? 38.539 16.894 7.179 1.00 22.88 1282 LYS A C 1
ATOM 620 O O . LYS A 1 77 ? 39.205 17.724 6.556 1.00 23.07 1282 LYS A O 1
ATOM 626 N N . ASN A 1 78 ? 37.373 17.184 7.759 1.00 19.76 1283 ASN A N 1
ATOM 627 C CA . ASN A 1 78 ? 36.696 18.482 7.626 1.00 18.36 1283 ASN A CA 1
ATOM 628 C C . ASN A 1 78 ? 36.667 19.232 8.958 1.00 16.94 1283 ASN A C 1
ATOM 629 O O . ASN A 1 78 ? 36.319 18.639 9.984 1.00 16.69 1283 ASN A O 1
ATOM 634 N N . ASP A 1 79 ? 37.004 20.529 8.951 1.00 15.76 1284 ASP A N 1
ATOM 635 C CA . ASP A 1 79 ? 36.722 21.400 10.103 1.00 15.09 1284 ASP A CA 1
ATOM 636 C C . ASP A 1 79 ? 35.226 21.781 10.164 1.00 13.42 1284 ASP A C 1
ATOM 637 O O . ASP A 1 79 ? 34.704 22.080 11.245 1.00 13.97 1284 ASP A O 1
ATOM 642 N N . TYR A 1 80 ? 34.562 21.826 9.004 1.00 11.48 1285 TYR A N 1
ATOM 643 C CA . TYR A 1 80 ? 33.107 22.056 8.891 1.00 10.26 1285 TYR A CA 1
ATOM 644 C C . TYR A 1 80 ? 32.662 21.515 7.542 1.00 10.06 1285 TYR A C 1
ATOM 645 O O . TYR A 1 80 ? 33.516 21.285 6.668 1.00 10.34 1285 TYR A O 1
ATOM 654 N N . ILE A 1 81 ? 31.361 21.299 7.367 0.48 10.03 1286 ILE A N 1
ATOM 655 C CA . ILE A 1 81 ? 30.817 20.905 6.065 0.48 10.03 1286 ILE A CA 1
ATOM 656 C C . ILE A 1 81 ? 29.585 21.727 5.717 0.48 9.87 1286 ILE A C 1
ATOM 657 O O . ILE A 1 81 ? 28.899 22.259 6.591 0.48 9.97 1286 ILE A O 1
ATOM 662 N N . ILE A 1 82 ? 29.329 21.830 4.421 0.48 9.73 1287 ILE A N 1
ATOM 663 C CA . ILE A 1 82 ? 28.186 22.559 3.897 0.48 9.71 1287 ILE A CA 1
ATOM 664 C C . ILE A 1 82 ? 27.241 21.579 3.203 0.48 9.71 1287 ILE A C 1
ATOM 665 O O . ILE A 1 82 ? 27.678 20.807 2.345 0.48 10.03 1287 ILE A O 1
ATOM 670 N N . THR A 1 83 ? 25.963 21.602 3.584 1.00 9.67 1288 THR A N 1
ATOM 671 C CA . THR A 1 83 ? 24.918 20.734 2.965 1.00 9.70 1288 THR A CA 1
ATOM 672 C C . THR A 1 83 ? 23.767 21.609 2.478 1.00 9.97 1288 THR A C 1
ATOM 673 O O . THR A 1 83 ? 23.710 22.809 2.780 1.00 9.26 1288 THR A O 1
ATOM 677 N N . GLY A 1 84 ? 22.817 20.994 1.766 1.00 10.67 1289 GLY A N 1
ATOM 678 C CA . GLY A 1 84 ? 21.540 21.636 1.518 1.00 11.10 1289 GLY A CA 1
ATOM 679 C C . GLY A 1 84 ? 20.776 21.885 2.813 1.00 11.18 1289 GLY A C 1
ATOM 680 O O . GLY A 1 84 ? 21.159 21.407 3.890 1.00 11.26 1289 GLY A O 1
ATOM 681 N N . GLY A 1 85 ? 19.687 22.639 2.690 1.00 11.11 1290 GLY A N 1
ATOM 682 C CA . GLY A 1 85 ? 18.835 22.984 3.810 1.00 11.32 1290 GLY A CA 1
ATOM 683 C C . GLY A 1 85 ? 17.790 21.937 4.166 1.00 11.08 1290 GLY A C 1
ATOM 684 O O . GLY A 1 85 ? 17.155 22.042 5.209 1.00 11.39 1290 GLY A O 1
ATOM 685 N N . GLY A 1 86 ? 17.579 20.933 3.309 1.00 11.25 1291 GLY A N 1
ATOM 686 C CA . GLY A 1 86 ? 16.504 19.961 3.542 1.00 11.56 1291 GLY A CA 1
ATOM 687 C C . GLY A 1 86 ? 15.173 20.658 3.758 1.00 11.53 1291 GLY A C 1
ATOM 688 O O . GLY A 1 86 ? 14.827 21.581 2.998 1.00 12.17 1291 GLY A O 1
ATOM 689 N N . PHE A 1 87 ? 14.447 20.261 4.803 1.00 11.70 1292 PHE A N 1
ATOM 690 C CA . PHE A 1 87 ? 13.171 20.892 5.152 1.00 12.03 1292 PHE A CA 1
ATOM 691 C C . PHE A 1 87 ? 13.255 22.058 6.156 1.00 11.29 1292 PHE A C 1
ATOM 692 O O . PHE A 1 87 ? 12.234 22.525 6.659 1.00 11.62 1292 PHE A O 1
ATOM 700 N N . LEU A 1 88 ? 14.471 22.556 6.422 1.00 10.69 1293 LEU A N 1
ATOM 701 C CA . LEU A 1 88 ? 14.612 23.850 7.091 1.00 10.81 1293 LEU A CA 1
ATOM 702 C C . LEU A 1 88 ? 14.410 24.992 6.089 1.00 10.30 1293 LEU A C 1
ATOM 703 O O . LEU A 1 88 ? 14.594 24.820 4.890 1.00 10.22 1293 LEU A O 1
ATOM 708 N N . ARG A 1 89 ? 14.084 26.170 6.612 1.00 9.78 1294 ARG A N 1
ATOM 709 C CA . ARG A 1 89 ? 13.861 27.376 5.805 1.00 9.87 1294 ARG A CA 1
ATOM 710 C C . ARG A 1 89 ? 15.186 28.129 5.548 1.00 9.07 1294 ARG A C 1
ATOM 711 O O . ARG A 1 89 ? 15.408 29.259 6.022 1.00 8.58 1294 ARG A O 1
ATOM 719 N N . CYS A 1 90 ? 16.050 27.489 4.769 1.00 8.92 1295 CYS A N 1
ATOM 720 C CA . CYS A 1 90 ? 17.347 28.062 4.419 1.00 8.93 1295 CYS A CA 1
ATOM 721 C C . CYS A 1 90 ? 17.836 27.480 3.109 1.00 9.02 1295 CYS A C 1
ATOM 722 O O . CYS A 1 90 ? 17.297 26.470 2.625 1.00 10.16 1295 CYS A O 1
ATOM 725 N N . LYS A 1 91 ? 18.848 28.128 2.529 1.00 8.73 1296 LYS A N 1
ATOM 726 C CA . LYS A 1 91 ? 19.475 27.655 1.293 1.00 8.61 1296 LYS A CA 1
ATOM 727 C C . LYS A 1 91 ? 20.562 26.608 1.570 1.00 8.71 1296 LYS A C 1
ATOM 728 O O . LYS A 1 91 ? 20.730 25.675 0.784 1.00 9.84 1296 LYS A O 1
ATOM 734 N N . ASN A 1 92 ? 21.335 26.781 2.651 1.00 8.42 1297 ASN A N 1
ATOM 735 C CA . ASN A 1 92 ? 22.370 25.808 3.068 1.00 8.55 1297 ASN A CA 1
ATOM 736 C C . ASN A 1 92 ? 22.437 25.747 4.587 1.00 7.90 1297 ASN A C 1
ATOM 737 O O . ASN A 1 92 ? 22.141 26.732 5.272 1.00 7.77 1297 ASN A O 1
ATOM 742 N N . ILE A 1 93 ? 22.836 24.581 5.101 1.00 7.68 1298 ILE A N 1
ATOM 743 C CA . ILE A 1 93 ? 23.229 24.430 6.503 1.00 7.46 1298 ILE A CA 1
ATOM 744 C C . ILE A 1 93 ? 24.753 24.310 6.523 1.00 7.21 1298 ILE A C 1
ATOM 745 O O . ILE A 1 93 ? 25.328 23.545 5.741 1.00 7.94 1298 ILE A O 1
ATOM 750 N N . ILE A 1 94 ? 25.414 25.087 7.397 1.00 7.02 1299 ILE A N 1
ATOM 751 C CA . ILE A 1 94 ? 26.856 24.891 7.657 1.00 7.15 1299 ILE A CA 1
ATOM 752 C C . ILE A 1 94 ? 26.995 24.231 9.037 1.00 7.18 1299 ILE A C 1
ATOM 753 O O . ILE A 1 94 ? 26.561 24.789 10.049 1.00 7.46 1299 ILE A O 1
ATOM 758 N N . HIS A 1 95 ? 27.573 23.028 9.042 1.00 7.41 1300 HIS A N 1
ATOM 759 C CA . HIS A 1 95 ? 27.725 22.207 10.251 1.00 7.55 1300 HIS A CA 1
ATOM 760 C C . HIS A 1 95 ? 29.158 22.422 10.775 1.00 7.85 1300 HIS A C 1
ATOM 761 O O . HIS A 1 95 ? 30.131 22.027 10.119 1.00 8.20 1300 HIS A O 1
ATOM 768 N N . VAL A 1 96 ? 29.271 23.096 11.921 1.00 8.11 1301 VAL A N 1
ATOM 769 C CA . VAL A 1 96 ? 30.572 23.355 12.564 1.00 8.44 1301 VAL A CA 1
ATOM 770 C C . VAL A 1 96 ? 30.734 22.416 13.776 1.00 8.46 1301 VAL A C 1
ATOM 771 O O . VAL A 1 96 ? 29.745 21.869 14.299 1.00 9.20 1301 VAL A O 1
ATOM 775 N N . ILE A 1 97 ? 31.979 22.232 14.221 1.00 8.94 1302 ILE A N 1
ATOM 776 C CA . ILE A 1 97 ? 32.299 21.335 15.351 1.00 9.55 1302 ILE A CA 1
ATOM 777 C C . ILE A 1 97 ? 32.222 22.150 16.651 1.00 9.69 1302 ILE A C 1
ATOM 778 O O . ILE A 1 97 ? 32.983 23.112 16.845 1.00 9.72 1302 ILE A O 1
ATOM 783 N N . GLY A 1 98 ? 31.301 21.769 17.541 1.00 9.68 1303 GLY A N 1
ATOM 784 C CA . GLY A 1 98 ? 31.073 22.505 18.777 1.00 10.20 1303 GLY A CA 1
ATOM 785 C C . GLY A 1 98 ? 32.300 22.676 19.678 1.00 10.16 1303 GLY A C 1
ATOM 786 O O . GLY A 1 98 ? 32.422 23.690 20.349 1.00 10.54 1303 GLY A O 1
ATOM 787 N N . GLY A 1 99 ? 33.190 21.682 19.671 1.00 10.51 1304 GLY A N 1
ATOM 788 C CA . GLY A 1 99 ? 34.424 21.704 20.471 1.00 10.57 1304 GLY A CA 1
ATOM 789 C C . GLY A 1 99 ? 35.554 22.549 19.902 1.00 10.56 1304 GLY A C 1
ATOM 790 O O . GLY A 1 99 ? 36.542 22.805 20.609 1.00 10.88 1304 GLY A O 1
ATOM 791 N N . ASN A 1 100 ? 35.452 22.970 18.638 1.00 10.63 1305 ASN A N 1
ATOM 792 C CA . ASN A 1 100 ? 36.493 23.796 18.008 1.00 10.97 1305 ASN A CA 1
ATOM 793 C C . ASN A 1 100 ? 36.442 25.241 18.486 1.00 10.65 1305 ASN A C 1
ATOM 794 O O . ASN A 1 100 ? 35.445 25.693 19.044 1.00 10.40 1305 ASN A O 1
ATOM 799 N N . ASP A 1 101 ? 37.537 25.960 18.212 1.00 10.51 1306 ASP A N 1
ATOM 800 C CA . ASP A 1 101 ? 37.624 27.400 18.438 1.00 10.54 1306 ASP A CA 1
ATOM 801 C C . ASP A 1 101 ? 36.438 28.114 17.771 1.00 9.60 1306 ASP A C 1
ATOM 802 O O . ASP A 1 101 ? 36.290 28.077 16.538 1.00 9.08 1306 ASP A O 1
ATOM 807 N N . VAL A 1 102 ? 35.601 28.761 18.583 1.00 9.47 1307 VAL A N 1
ATOM 808 C CA . VAL A 1 102 ? 34.349 29.356 18.088 1.00 9.34 1307 VAL A CA 1
ATOM 809 C C . VAL A 1 102 ? 34.614 30.565 17.172 1.00 9.00 1307 VAL A C 1
ATOM 810 O O . VAL A 1 102 ? 33.884 30.754 16.174 1.00 8.92 1307 VAL A O 1
ATOM 814 N N . LYS A 1 103 ? 35.624 31.378 17.498 1.00 8.90 1308 LYS A N 1
ATOM 815 C CA . LYS A 1 103 ? 35.969 32.517 16.632 1.00 9.28 1308 LYS A CA 1
ATOM 816 C C . LYS A 1 103 ? 36.334 32.037 15.218 1.00 9.06 1308 LYS A C 1
ATOM 817 O O . LYS A 1 103 ? 35.857 32.619 14.222 1.00 9.00 1308 LYS A O 1
ATOM 823 N N A SER A 1 104 ? 37.157 30.991 15.136 0.12 8.99 1309 SER A N 1
ATOM 824 N N B SER A 1 104 ? 37.155 30.994 15.130 0.25 9.11 1309 SER A N 1
ATOM 825 N N C SER A 1 104 ? 37.157 30.991 15.136 0.12 8.99 1309 SER A N 1
ATOM 826 C CA A SER A 1 104 ? 37.551 30.386 13.859 0.12 8.96 1309 SER A CA 1
ATOM 827 C CA B SER A 1 104 ? 37.533 30.415 13.843 0.25 9.21 1309 SER A CA 1
ATOM 828 C CA C SER A 1 104 ? 37.551 30.386 13.859 0.12 8.96 1309 SER A CA 1
ATOM 829 C C A SER A 1 104 ? 36.356 29.829 13.077 0.12 8.76 1309 SER A C 1
ATOM 830 C C B SER A 1 104 ? 36.326 29.868 13.078 0.25 8.86 1309 SER A C 1
ATOM 831 C C C SER A 1 104 ? 36.356 29.829 13.077 0.12 8.76 1309 SER A C 1
ATOM 832 O O A SER A 1 104 ? 36.259 30.026 11.862 0.12 8.78 1309 SER A O 1
ATOM 833 O O B SER A 1 104 ? 36.178 30.123 11.878 0.25 8.81 1309 SER A O 1
ATOM 834 O O C SER A 1 104 ? 36.259 30.026 11.862 0.12 8.78 1309 SER A O 1
ATOM 841 N N . SER A 1 105 ? 35.458 29.135 13.775 1.00 8.56 1310 SER A N 1
ATOM 842 C CA . SER A 1 105 ? 34.226 28.605 13.159 1.00 8.29 1310 SER A CA 1
ATOM 843 C C . SER A 1 105 ? 33.320 29.697 12.564 1.00 7.58 1310 SER A C 1
ATOM 844 O O . SER A 1 105 ? 32.871 29.578 11.411 1.00 7.83 1310 SER A O 1
ATOM 847 N N . VAL A 1 106 ? 33.108 30.764 13.328 1.00 7.65 1311 VAL A N 1
ATOM 848 C CA . VAL A 1 106 ? 32.295 31.881 12.843 1.00 7.87 1311 VAL A CA 1
ATOM 849 C C . VAL A 1 106 ? 32.959 32.618 11.655 1.00 7.76 1311 VAL A C 1
ATOM 850 O O . VAL A 1 106 ? 32.258 32.991 10.687 1.00 7.57 1311 VAL A O 1
ATOM 854 N N A SER A 1 107 ? 34.274 32.822 11.719 0.15 7.82 1312 SER A N 1
ATOM 855 N N B SER A 1 107 ? 34.276 32.827 11.720 0.20 7.99 1312 SER A N 1
ATOM 856 N N C SER A 1 107 ? 34.274 32.822 11.719 0.15 7.82 1312 SER A N 1
ATOM 857 C CA A SER A 1 107 ? 35.009 33.435 10.609 0.15 7.89 1312 SER A CA 1
ATOM 858 C CA B SER A 1 107 ? 35.015 33.423 10.597 0.20 8.18 1312 SER A CA 1
ATOM 859 C CA C SER A 1 107 ? 35.009 33.435 10.609 0.15 7.89 1312 SER A CA 1
ATOM 860 C C A SER A 1 107 ? 34.839 32.635 9.309 0.15 7.90 1312 SER A C 1
ATOM 861 C C B SER A 1 107 ? 34.798 32.631 9.309 0.20 8.05 1312 SER A C 1
ATOM 862 C C C SER A 1 107 ? 34.839 32.635 9.309 0.15 7.90 1312 SER A C 1
ATOM 863 O O A SER A 1 107 ? 34.650 33.219 8.239 0.15 8.07 1312 SER A O 1
ATOM 864 O O B SER A 1 107 ? 34.535 33.212 8.251 0.20 8.21 1312 SER A O 1
ATOM 865 O O C SER A 1 107 ? 34.650 33.219 8.239 0.15 8.07 1312 SER A O 1
ATOM 872 N N . SER A 1 108 ? 34.888 31.306 9.411 1.00 7.92 1313 SER A N 1
ATOM 873 C CA . SER A 1 108 ? 34.651 30.409 8.250 1.00 7.92 1313 SER A CA 1
ATOM 874 C C . SER A 1 108 ? 33.215 30.517 7.696 1.00 7.57 1313 SER A C 1
ATOM 875 O O . SER A 1 108 ? 33.013 30.602 6.482 1.00 7.85 1313 SER A O 1
ATOM 878 N N . VAL A 1 109 ? 32.220 30.562 8.587 1.00 7.38 1314 VAL A N 1
ATOM 879 C CA . VAL A 1 109 ? 30.819 30.768 8.175 1.00 7.36 1314 VAL A CA 1
ATOM 880 C C . VAL A 1 109 ? 30.640 32.087 7.392 1.00 7.33 1314 VAL A C 1
ATOM 881 O O . VAL A 1 109 ? 30.003 32.107 6.322 1.00 7.24 1314 VAL A O 1
ATOM 885 N N . LEU A 1 110 ? 31.196 33.179 7.924 1.00 7.31 1315 LEU A N 1
ATOM 886 C CA . LEU A 1 110 ? 31.110 34.495 7.274 1.00 7.71 1315 LEU A CA 1
ATOM 887 C C . LEU A 1 110 ? 31.732 34.476 5.858 1.00 7.82 1315 LEU A C 1
ATOM 888 O O . LEU A 1 110 ? 31.120 34.990 4.898 1.00 7.78 1315 LEU A O 1
ATOM 893 N N A GLN A 1 111 ? 32.918 33.886 5.736 0.25 8.00 1316 GLN A N 1
ATOM 894 N N B GLN A 1 111 ? 32.918 33.886 5.736 0.25 8.00 1316 GLN A N 1
ATOM 895 N N C GLN A 1 111 ? 32.935 33.905 5.759 0.16 7.83 1316 GLN A N 1
ATOM 896 C CA A GLN A 1 111 ? 33.616 33.795 4.454 0.25 8.25 1316 GLN A CA 1
ATOM 897 C CA B GLN A 1 111 ? 33.616 33.795 4.454 0.25 8.25 1316 GLN A CA 1
ATOM 898 C CA C GLN A 1 111 ? 33.646 33.719 4.490 0.16 7.93 1316 GLN A CA 1
ATOM 899 C C A GLN A 1 111 ? 32.849 32.950 3.422 0.25 7.96 1316 GLN A C 1
ATOM 900 C C B GLN A 1 111 ? 32.849 32.950 3.422 0.25 7.96 1316 GLN A C 1
ATOM 901 C C C GLN A 1 111 ? 32.822 32.970 3.449 0.16 7.81 1316 GLN A C 1
ATOM 902 O O A GLN A 1 111 ? 32.778 33.317 2.247 0.25 7.90 1316 GLN A O 1
ATOM 903 O O B GLN A 1 111 ? 32.778 33.317 2.247 0.25 7.90 1316 GLN A O 1
ATOM 904 O O C GLN A 1 111 ? 32.694 33.413 2.306 0.16 7.76 1316 GLN A O 1
ATOM 920 N N . GLU A 1 112 ? 32.282 31.825 3.861 1.00 7.81 1317 GLU A N 1
ATOM 921 C CA . GLU A 1 112 ? 31.460 30.960 2.974 1.00 7.95 1317 GLU A CA 1
ATOM 922 C C . GLU A 1 112 ? 30.165 31.663 2.508 1.00 7.99 1317 GLU A C 1
ATOM 923 O O . GLU A 1 112 ? 29.753 31.527 1.352 1.00 8.12 1317 GLU A O 1
ATOM 929 N N . CYS A 1 113 ? 29.588 32.488 3.387 1.00 7.91 1318 CYS A N 1
ATOM 930 C CA . CYS A 1 113 ? 28.402 33.269 3.007 1.00 8.53 1318 CYS A CA 1
ATOM 931 C C . CYS A 1 113 ? 28.716 34.373 1.982 1.00 8.87 1318 CYS A C 1
ATOM 932 O O . CYS A 1 113 ? 27.944 34.554 1.020 1.00 8.97 1318 CYS A O 1
ATOM 935 N N . GLU A 1 114 ? 29.845 35.069 2.131 1.00 9.06 1319 GLU A N 1
ATOM 936 C CA . GLU A 1 114 ? 30.316 36.000 1.091 1.00 9.36 1319 GLU A CA 1
ATOM 937 C C . GLU A 1 114 ? 30.552 35.317 -0.268 1.00 9.12 1319 GLU A C 1
ATOM 938 O O . GLU A 1 114 ? 30.177 35.872 -1.298 1.00 9.41 1319 GLU A O 1
ATOM 944 N N A LYS A 1 115 ? 31.162 34.133 -0.258 0.23 8.85 1320 LYS A N 1
ATOM 945 N N B LYS A 1 115 ? 31.158 34.129 -0.256 0.13 9.03 1320 LYS A N 1
ATOM 946 N N C LYS A 1 115 ? 31.158 34.129 -0.256 0.13 9.03 1320 LYS A N 1
ATOM 947 C CA A LYS A 1 115 ? 31.395 33.369 -1.485 0.23 8.79 1320 LYS A CA 1
ATOM 948 C CA B LYS A 1 115 ? 31.395 33.352 -1.481 0.13 8.99 1320 LYS A CA 1
ATOM 949 C CA C LYS A 1 115 ? 31.395 33.352 -1.481 0.13 8.99 1320 LYS A CA 1
ATOM 950 C C A LYS A 1 115 ? 30.098 33.065 -2.250 0.23 8.66 1320 LYS A C 1
ATOM 951 C C B LYS A 1 115 ? 30.106 33.017 -2.246 0.13 8.83 1320 LYS A C 1
ATOM 952 C C C LYS A 1 115 ?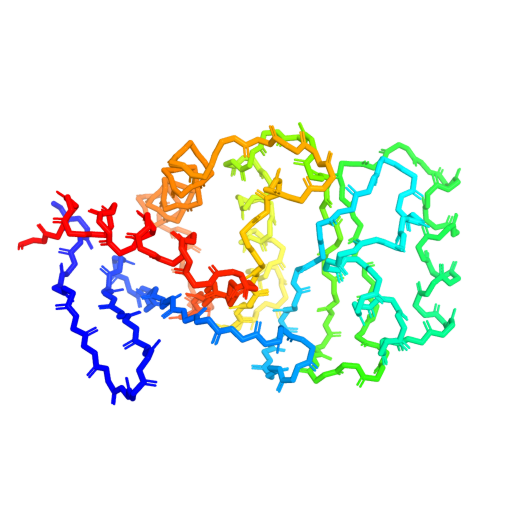 30.106 33.017 -2.246 0.13 8.83 1320 LYS A C 1
ATOM 953 O O A LYS A 1 115 ? 30.108 33.025 -3.480 0.23 8.72 1320 LYS A O 1
ATOM 954 O O B LYS A 1 115 ? 30.132 32.893 -3.471 0.13 8.85 1320 LYS A O 1
ATOM 955 O O C LYS A 1 115 ? 30.132 32.893 -3.471 0.13 8.85 1320 LYS A O 1
ATOM 971 N N . LYS A 1 116 ? 28.994 32.867 -1.525 1.00 8.62 1321 LYS A N 1
ATOM 972 C CA . LYS A 1 116 ? 27.662 32.608 -2.148 1.00 8.81 1321 LYS A CA 1
ATOM 973 C C . LYS A 1 116 ? 26.787 33.873 -2.346 1.00 8.20 1321 LYS A C 1
ATOM 974 O O . LYS A 1 116 ? 25.632 33.758 -2.800 1.00 8.43 1321 LYS A O 1
ATOM 980 N N . ASN A 1 117 ? 27.318 35.062 -2.024 1.00 8.03 1322 ASN A N 1
ATOM 981 C CA . ASN A 1 117 ? 26.553 36.327 -2.068 1.00 8.18 1322 ASN A CA 1
ATOM 982 C C . ASN A 1 117 ? 25.292 36.301 -1.183 1.00 8.11 1322 ASN A C 1
ATOM 983 O O . ASN A 1 117 ? 24.246 36.875 -1.536 1.00 9.07 1322 ASN A O 1
ATOM 988 N N . TYR A 1 118 ? 25.376 35.610 -0.049 1.00 7.76 1323 TYR A N 1
ATOM 989 C CA . TYR A 1 118 ? 24.272 35.544 0.922 1.00 7.88 1323 TYR A CA 1
ATOM 990 C C . TYR A 1 118 ? 24.236 36.768 1.839 1.00 8.13 1323 TYR A C 1
ATOM 991 O O . TYR A 1 118 ? 25.278 37.368 2.164 1.00 8.89 1323 TYR A O 1
ATOM 1000 N N . SER A 1 119 ? 23.016 37.107 2.268 1.00 8.63 1324 SER A N 1
ATOM 1001 C CA . SER A 1 119 ? 22.795 38.272 3.130 1.00 9.23 1324 SER A CA 1
ATOM 1002 C C . SER A 1 119 ? 22.467 37.998 4.592 1.00 8.60 1324 SER A C 1
ATOM 1003 O O . SER A 1 119 ? 22.745 38.862 5.429 1.00 9.50 1324 SER A O 1
ATOM 1006 N N . SER A 1 120 ? 21.902 36.830 4.910 1.00 8.10 1325 SER A N 1
ATOM 1007 C CA . SER A 1 120 ? 21.455 36.531 6.280 1.00 7.86 1325 SER A CA 1
ATOM 1008 C C . SER A 1 120 ? 21.965 35.181 6.799 1.00 7.48 1325 SER A C 1
ATOM 1009 O O .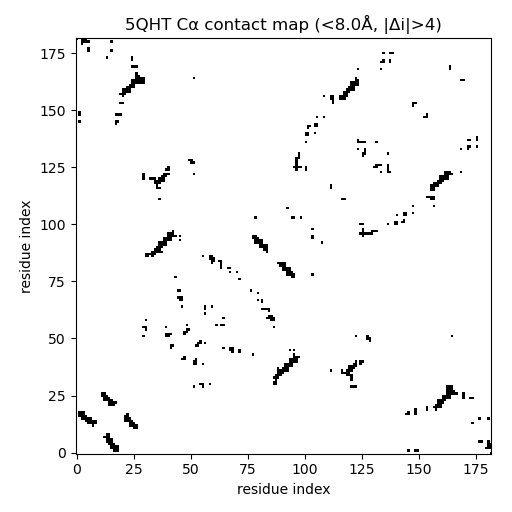 SER A 1 120 ? 21.988 34.184 6.072 1.00 7.50 1325 SER A O 1
ATOM 1012 N N . ILE A 1 121 ? 22.306 35.174 8.091 1.00 7.25 1326 ILE A N 1
ATOM 1013 C CA . ILE A 1 121 ? 22.849 34.008 8.794 1.00 7.58 1326 ILE A CA 1
ATOM 1014 C C . ILE A 1 121 ? 22.117 33.886 10.137 1.00 7.47 1326 ILE A C 1
ATOM 1015 O O . ILE A 1 121 ? 21.874 34.916 10.792 1.00 7.86 1326 ILE A O 1
ATOM 1020 N N A CYS A 1 122 ? 21.790 32.658 10.540 0.30 7.41 1327 CYS A N 1
ATOM 1021 N N B CYS A 1 122 ? 21.790 3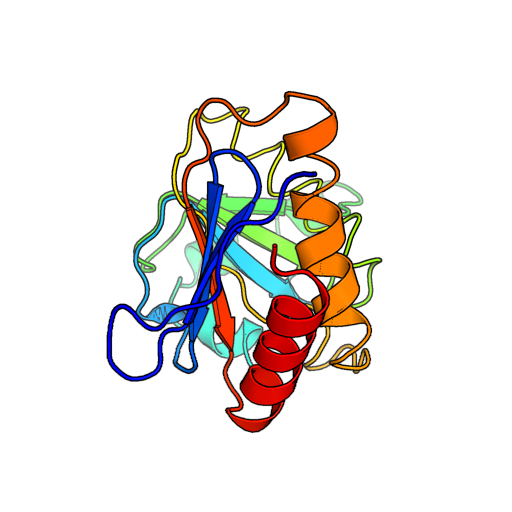2.658 10.540 0.30 7.41 1327 CYS A N 1
ATOM 1022 N N C CYS A 1 122 ? 21.782 32.649 10.513 0.15 7.80 1327 CYS A N 1
ATOM 1023 C CA A CYS A 1 122 ? 21.277 32.388 11.884 0.30 7.44 1327 CYS A CA 1
ATOM 1024 C CA B CYS A 1 122 ? 21.277 32.388 11.884 0.30 7.44 1327 CYS A CA 1
ATOM 1025 C CA C CYS A 1 122 ? 21.270 32.306 11.841 0.15 7.99 1327 CYS A CA 1
ATOM 1026 C C A CYS A 1 122 ? 22.093 31.255 12.499 0.30 7.50 1327 CYS A C 1
ATOM 1027 C C B CYS A 1 122 ? 22.093 31.255 12.499 0.30 7.50 1327 CYS A C 1
ATOM 1028 C C C CYS A 1 122 ? 22.190 31.263 12.461 0.15 7.88 1327 CYS A C 1
ATOM 1029 O O A CYS A 1 122 ? 22.259 30.211 11.882 0.30 7.34 1327 CYS A O 1
ATOM 1030 O O B CYS A 1 122 ? 22.259 30.211 11.882 0.30 7.34 1327 CYS A O 1
ATOM 1031 O O C CYS A 1 122 ? 22.537 30.284 11.804 0.15 7.82 1327 CYS A O 1
ATOM 1038 N N . LEU A 1 123 ? 22.598 31.475 13.712 1.00 7.77 1328 LEU A N 1
ATOM 1039 C CA . LEU A 1 123 ? 23.457 30.487 14.420 1.00 8.06 1328 LEU A CA 1
ATOM 1040 C C . LEU A 1 123 ? 22.975 30.290 15.851 1.00 7.61 1328 LEU A C 1
ATOM 1041 O O . LEU A 1 123 ? 22.292 31.159 16.412 1.00 7.50 1328 LEU A O 1
ATOM 1046 N N . PRO A 1 124 ? 23.309 29.130 16.445 1.00 7.48 1329 PRO A N 1
ATOM 1047 C CA . PRO A 1 124 ? 23.054 28.882 17.860 1.00 7.63 1329 PRO A CA 1
ATOM 1048 C C . PRO A 1 124 ? 24.221 29.431 18.705 1.00 7.58 1329 PRO A C 1
ATOM 1049 O O . PRO A 1 124 ? 25.206 29.943 18.144 1.00 7.96 1329 PRO A O 1
ATOM 1053 N N . ALA A 1 125 ? 24.126 29.353 20.033 1.00 7.83 1330 ALA A N 1
ATOM 1054 C CA . ALA A 1 125 ? 25.290 29.584 20.911 1.00 8.23 1330 ALA A CA 1
ATOM 1055 C C . ALA A 1 125 ? 26.279 28.414 20.803 1.00 8.59 1330 ALA A C 1
ATOM 1056 O O . ALA A 1 125 ? 26.312 27.506 21.666 1.00 9.15 1330 ALA A O 1
ATOM 1058 N N . ILE A 1 126 ? 27.045 28.430 19.713 1.00 8.46 1331 ILE A N 1
ATOM 1059 C CA . ILE A 1 126 ? 27.931 27.328 19.294 1.00 8.80 1331 ILE A CA 1
ATOM 1060 C C . ILE A 1 126 ? 28.815 26.881 20.465 1.00 9.19 1331 ILE A C 1
ATOM 1061 O O . ILE A 1 126 ? 29.462 27.715 21.100 1.00 9.73 1331 ILE A O 1
ATOM 1066 N N . GLY A 1 127 ? 28.848 25.582 20.755 1.00 9.61 1332 GLY A N 1
ATOM 1067 C CA . GLY A 1 127 ? 29.751 25.038 21.773 1.00 10.26 1332 GLY A CA 1
ATOM 1068 C C . GLY A 1 127 ? 29.180 24.944 23.177 1.00 10.45 1332 GLY A C 1
ATOM 1069 O O . GLY A 1 127 ? 29.798 24.298 24.036 1.00 10.79 1332 GLY A O 1
ATOM 1070 N N . THR A 1 128 ? 28.014 25.542 23.439 1.00 10.94 1333 THR A N 1
ATOM 1071 C CA . THR A 1 128 ? 27.463 25.536 24.794 1.00 11.67 1333 THR A CA 1
ATOM 1072 C C . THR A 1 128 ? 26.655 24.261 25.109 1.00 12.76 1333 THR A C 1
ATOM 1073 O O . THR A 1 128 ? 26.261 24.075 26.273 1.00 15.57 1333 THR A O 1
ATOM 1077 N N . GLY A 1 129 ? 26.443 23.394 24.115 1.00 13.35 1334 GLY A N 1
ATOM 1078 C CA . GLY A 1 129 ? 25.712 22.136 24.284 1.00 13.72 1334 GLY A CA 1
ATOM 1079 C C . GLY A 1 129 ? 26.619 21.001 24.719 1.00 13.34 1334 GLY A C 1
ATOM 1080 O O . GLY A 1 129 ? 27.275 21.122 25.764 1.00 13.10 1334 GLY A O 1
ATOM 1081 N N . ASN A 1 130 ? 26.685 19.913 23.945 1.00 13.56 1335 ASN A N 1
ATOM 1082 C CA . ASN A 1 130 ? 27.512 18.746 24.340 1.00 14.50 1335 ASN A CA 1
ATOM 1083 C C . ASN A 1 130 ? 28.992 19.105 24.555 1.00 13.43 1335 ASN A C 1
ATOM 1084 O O . ASN A 1 130 ? 29.644 18.495 25.408 1.00 14.03 1335 ASN A O 1
ATOM 1089 N N . ALA A 1 131 ? 29.521 20.083 23.807 1.00 12.92 1336 ALA A N 1
ATOM 1090 C CA . ALA A 1 131 ? 30.930 20.479 23.938 1.00 12.47 1336 ALA A CA 1
ATOM 1091 C C . ALA A 1 131 ? 31.266 21.158 25.281 1.00 12.26 1336 ALA A C 1
ATOM 1092 O O . ALA A 1 131 ? 32.444 21.167 25.689 1.00 12.78 1336 ALA A O 1
ATOM 1094 N N . LYS A 1 132 ? 30.262 21.720 25.953 1.00 12.24 1337 LYS A N 1
ATOM 1095 C CA . LYS A 1 132 ? 30.406 22.317 27.296 1.00 12.73 1337 LYS A CA 1
ATOM 1096 C C . LYS A 1 132 ? 31.493 23.422 27.364 1.00 12.21 1337 LYS A C 1
ATOM 1097 O O . LYS A 1 132 ? 32.299 23.464 28.313 1.00 12.83 1337 LYS A O 1
ATOM 1103 N N . GLN A 1 133 ? 31.537 24.293 26.344 1.00 11.82 1338 GLN A N 1
ATOM 1104 C CA . GLN A 1 133 ? 32.291 25.552 26.413 1.00 11.60 1338 GLN A CA 1
ATOM 1105 C C . GLN A 1 133 ? 31.472 26.583 27.228 1.00 11.67 1338 GLN A C 1
ATOM 1106 O O . GLN A 1 133 ? 30.219 26.538 27.229 1.00 12.28 1338 GLN A O 1
ATOM 1112 N N A HIS A 1 134 ? 32.178 27.493 27.908 0.16 11.71 1339 HIS A N 1
ATOM 1113 N N B HIS A 1 134 ? 32.178 27.493 27.908 0.16 11.71 1339 HIS A N 1
ATOM 1114 N N C HIS A 1 134 ? 32.170 27.491 27.904 0.19 11.84 1339 HIS A N 1
ATOM 1115 C CA A HIS A 1 134 ? 31.566 28.515 28.772 0.16 11.67 1339 HIS A CA 1
ATOM 1116 C CA B HIS A 1 134 ? 31.566 28.515 28.772 0.16 11.67 1339 HIS A CA 1
ATOM 1117 C CA C HIS A 1 134 ? 31.537 28.469 28.783 0.19 11.88 1339 HIS A CA 1
ATOM 1118 C C A HIS A 1 134 ? 30.807 29.551 27.937 0.16 11.52 1339 HIS A C 1
ATOM 1119 C C B HIS A 1 134 ? 30.807 29.551 27.937 0.16 11.52 1339 HIS A C 1
ATOM 1120 C C C HIS A 1 134 ? 30.821 29.562 27.973 0.19 11.64 1339 HIS A C 1
ATOM 1121 O O A HIS A 1 134 ? 31.358 30.069 26.962 0.16 11.23 1339 HIS A O 1
ATOM 1122 O O B HIS A 1 134 ? 31.358 30.069 26.962 0.16 11.23 1339 HIS A O 1
ATOM 1123 O O C HIS A 1 134 ? 31.411 30.120 27.042 0.19 11.33 1339 HIS A O 1
ATOM 1142 N N . PRO A 1 135 ? 29.545 29.858 28.308 1.00 11.40 1340 PRO A N 1
ATOM 1143 C CA . PRO A 1 135 ? 28.766 30.906 27.586 1.00 11.46 1340 PRO A CA 1
ATOM 1144 C C . PRO A 1 135 ? 29.395 32.286 27.366 1.00 11.74 1340 PRO A C 1
ATOM 1145 O O . PRO A 1 135 ? 29.223 32.841 26.280 1.00 11.37 1340 PRO A O 1
ATOM 1149 N N A ASP A 1 136 ? 30.113 32.793 28.370 0.12 11.86 1341 ASP A N 1
ATOM 1150 N N B ASP A 1 136 ? 30.100 32.864 28.339 0.25 11.66 1341 ASP A N 1
ATOM 1151 N N C ASP A 1 136 ? 30.113 32.793 28.370 0.12 11.86 1341 ASP A N 1
ATOM 1152 C CA A ASP A 1 136 ? 30.797 34.088 28.276 0.12 12.05 1341 ASP A CA 1
ATOM 1153 C CA B ASP A 1 136 ? 30.711 34.188 28.085 0.25 11.73 1341 ASP A CA 1
ATOM 1154 C CA C ASP A 1 136 ? 30.797 34.088 28.276 0.12 12.05 1341 ASP A CA 1
ATOM 1155 C C A ASP A 1 136 ? 31.922 34.086 27.235 0.12 11.78 1341 ASP A C 1
ATOM 1156 C C B ASP A 1 136 ? 31.931 34.103 27.158 0.25 11.57 1341 ASP A C 1
ATOM 1157 C C C ASP A 1 136 ? 31.922 34.086 27.235 0.12 11.78 1341 ASP A C 1
ATOM 1158 O O A ASP A 1 136 ? 32.069 35.044 26.475 0.12 11.80 1341 ASP A O 1
ATOM 1159 O O B ASP A 1 136 ? 32.156 35.031 26.379 0.25 11.61 1341 ASP A O 1
ATOM 1160 O O C ASP A 1 136 ? 32.069 35.044 26.475 0.12 11.80 1341 ASP A O 1
ATOM 1173 N N . LYS A 1 137 ? 32.694 33.004 27.200 1.00 11.51 1342 LYS A N 1
ATOM 1174 C CA . LYS A 1 137 ? 33.788 32.818 26.200 1.00 11.17 1342 LYS A CA 1
ATOM 1175 C C . LYS A 1 137 ? 33.209 32.649 24.768 1.00 10.18 1342 LYS A C 1
ATOM 1176 O O . LYS A 1 137 ? 33.740 33.199 23.798 1.00 9.89 1342 LYS A O 1
ATOM 1182 N N . VAL A 1 138 ? 32.094 31.930 24.664 1.00 9.75 1343 VAL A N 1
ATOM 1183 C CA . VAL A 1 138 ? 31.404 31.731 23.379 1.00 9.22 1343 VAL A CA 1
ATOM 1184 C C . VAL A 1 138 ? 30.856 33.064 22.841 1.00 9.16 1343 VAL A C 1
ATOM 1185 O O . VAL A 1 138 ? 31.076 33.399 21.664 1.00 9.17 1343 VAL A O 1
ATOM 1189 N N . ALA A 1 139 ? 30.203 33.855 23.695 1.00 8.98 1344 ALA A N 1
ATOM 1190 C CA . ALA A 1 139 ? 29.682 35.159 23.271 1.00 9.12 1344 ALA A CA 1
ATOM 1191 C C . ALA A 1 139 ? 30.809 36.100 22.799 1.00 8.66 1344 ALA A C 1
ATOM 1192 O O . ALA A 1 139 ? 30.713 36.746 21.740 1.00 8.40 1344 ALA A O 1
ATOM 1194 N N . GLU A 1 140 ? 31.886 36.165 23.584 1.00 8.84 1345 GLU A N 1
ATOM 1195 C CA . GLU A 1 140 ? 33.052 36.992 23.235 1.00 8.88 1345 GLU A CA 1
ATOM 1196 C C . GLU A 1 140 ? 33.638 36.588 21.867 1.00 8.76 1345 GLU A C 1
ATOM 1197 O O . GLU A 1 140 ? 33.948 37.458 21.045 1.00 8.93 1345 GLU A O 1
ATOM 1203 N N . ALA A 1 141 ? 33.753 35.278 21.627 1.00 8.73 1346 ALA A N 1
ATOM 1204 C CA . ALA A 1 141 ? 34.297 34.739 20.372 1.00 8.70 1346 ALA A CA 1
ATOM 1205 C C . ALA A 1 141 ? 33.420 35.027 19.143 1.00 8.32 1346 ALA A C 1
ATOM 1206 O O . ALA A 1 141 ? 33.934 35.399 18.071 1.00 8.68 1346 ALA A O 1
ATOM 1208 N N . ILE A 1 142 ? 32.102 34.849 19.280 1.00 8.17 1347 ILE A N 1
ATOM 1209 C CA . ILE A 1 142 ? 31.173 35.116 18.166 1.00 8.21 1347 ILE A CA 1
ATOM 1210 C C . ILE A 1 142 ? 31.252 36.595 17.745 1.00 8.26 1347 ILE A C 1
ATOM 1211 O O . ILE A 1 142 ? 31.410 36.915 16.545 1.00 8.46 1347 ILE A O 1
ATOM 1216 N N . ILE A 1 143 ? 31.175 37.499 18.726 1.00 8.40 1348 ILE A N 1
ATOM 1217 C CA . ILE A 1 143 ? 31.150 38.927 18.411 1.00 8.65 1348 ILE A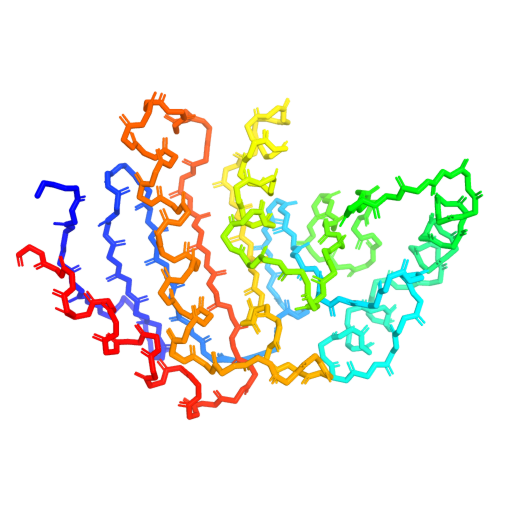 CA 1
ATOM 1218 C C . ILE A 1 143 ? 32.545 39.370 17.901 1.00 8.73 1348 ILE A C 1
ATOM 1219 O O . ILE A 1 143 ? 32.630 40.138 16.933 1.00 9.14 1348 ILE A O 1
ATOM 1224 N N . ASP A 1 144 ? 33.626 38.858 18.498 1.00 9.06 1349 ASP A N 1
ATOM 1225 C CA . ASP A 1 144 ? 34.983 39.137 17.995 1.00 9.60 1349 ASP A CA 1
ATOM 1226 C C . ASP A 1 144 ? 35.168 38.731 16.516 1.00 9.45 1349 ASP A C 1
ATOM 1227 O O . ASP A 1 144 ? 35.832 39.461 15.754 1.00 9.27 1349 ASP A O 1
ATOM 1232 N N . ALA A 1 145 ? 34.612 37.582 16.102 1.00 9.15 1350 ALA A N 1
ATOM 1233 C CA . ALA A 1 145 ? 34.719 37.150 14.698 1.00 9.10 1350 ALA A CA 1
ATOM 1234 C C . ALA A 1 145 ? 34.051 38.148 13.747 1.00 8.95 1350 ALA A C 1
ATOM 1235 O O . ALA A 1 145 ? 34.583 38.461 12.665 1.00 9.20 1350 ALA A O 1
ATOM 1237 N N . ILE A 1 146 ? 32.884 38.650 14.146 1.00 9.16 1351 ILE A N 1
ATOM 1238 C CA . ILE A 1 146 ? 32.175 39.643 13.330 1.00 9.05 1351 ILE A CA 1
ATOM 1239 C C . ILE A 1 146 ? 32.960 40.977 13.267 1.00 9.36 1351 ILE A C 1
ATOM 1240 O O . ILE A 1 146 ? 33.116 41.554 12.187 1.00 9.17 1351 ILE A O 1
ATOM 1245 N N . GLU A 1 147 ? 33.470 41.437 14.417 1.00 9.90 1352 GLU A N 1
ATOM 1246 C CA . GLU A 1 147 ? 34.332 42.643 14.454 1.00 10.91 1352 GLU A CA 1
ATOM 1247 C C . GLU A 1 147 ? 35.550 42.540 13.501 1.00 11.41 1352 GLU A C 1
ATOM 1248 O O . GLU A 1 147 ? 35.824 43.484 12.748 1.00 11.20 1352 GLU A O 1
ATOM 1254 N N A ASP A 1 148 ? 36.251 41.408 13.544 0.24 11.72 1353 ASP A N 1
ATOM 1255 N N B ASP A 1 148 ? 36.256 41.411 13.544 0.13 11.16 1353 ASP A N 1
ATOM 1256 N N C ASP A 1 148 ? 36.256 41.411 13.544 0.13 11.16 1353 ASP A N 1
ATOM 1257 C CA A ASP A 1 148 ? 37.422 41.172 12.691 0.24 12.30 1353 ASP A CA 1
ATOM 1258 C CA B ASP A 1 148 ? 37.426 41.185 12.684 0.13 11.27 1353 ASP A CA 1
ATOM 1259 C CA C ASP A 1 148 ? 37.426 41.185 12.684 0.13 11.27 1353 ASP A CA 1
ATOM 1260 C C A ASP A 1 148 ? 37.066 41.201 11.203 0.24 11.94 1353 ASP A C 1
ATOM 1261 C C B ASP A 1 148 ? 37.068 41.200 11.198 0.13 11.38 1353 ASP A C 1
ATOM 1262 C C C ASP A 1 148 ? 37.068 41.200 11.198 0.13 11.38 1353 ASP A C 1
ATOM 1263 O O A ASP A 1 148 ? 37.780 41.813 10.399 0.24 12.05 1353 ASP A O 1
ATOM 1264 O O B ASP A 1 148 ? 37.786 41.795 10.387 0.13 11.48 1353 ASP A O 1
ATOM 1265 O O C ASP A 1 148 ? 37.786 41.795 10.387 0.13 11.48 1353 ASP A O 1
ATOM 1278 N N . PHE A 1 149 ? 35.963 40.539 10.853 1.00 11.54 1354 PHE A N 1
ATOM 1279 C CA . PHE A 1 149 ? 35.435 40.509 9.462 1.00 11.63 1354 PHE A CA 1
ATOM 1280 C C . PHE A 1 149 ? 35.104 41.922 8.930 1.00 11.36 1354 PHE A C 1
ATOM 1281 O O . PHE A 1 149 ? 35.501 42.292 7.805 1.00 11.42 1354 PHE A O 1
ATOM 1289 N N . VAL A 1 150 ? 34.471 42.731 9.776 1.00 11.57 1355 VAL A N 1
ATOM 1290 C CA . VAL A 1 150 ? 34.190 44.146 9.467 1.00 12.42 1355 VAL A CA 1
ATOM 1291 C C . VAL A 1 150 ? 35.486 44.981 9.345 1.00 12.78 1355 VAL A C 1
ATOM 1292 O O . VAL A 1 150 ? 35.646 45.762 8.386 1.00 13.34 1355 VAL A O 1
ATOM 1296 N N . GLN A 1 151 ? 36.400 44.815 10.300 1.00 13.32 1356 GLN A N 1
ATOM 1297 C CA . GLN A 1 151 ? 37.667 45.584 10.327 1.00 14.64 1356 GLN A CA 1
ATOM 1298 C C . GLN A 1 151 ? 38.492 45.378 9.057 1.00 15.25 1356 GLN A C 1
ATOM 1299 O O . GLN A 1 151 ? 39.086 46.340 8.536 1.00 15.94 1356 GLN A O 1
ATOM 1305 N N . LYS A 1 152 ? 38.513 44.145 8.552 1.00 15.74 1357 LYS A N 1
ATOM 1306 C CA . LYS A 1 152 ? 39.248 43.803 7.321 1.00 16.98 1357 LYS A CA 1
ATOM 1307 C C . LYS A 1 152 ? 38.552 44.246 6.015 1.00 16.67 1357 LYS A C 1
ATOM 1308 O O . LYS A 1 152 ? 39.107 44.065 4.924 1.00 17.43 1357 LYS A O 1
ATOM 1314 N N . GLY A 1 153 ? 37.358 44.833 6.114 1.00 16.31 1358 GLY A N 1
ATOM 1315 C CA . GLY A 1 153 ? 36.612 45.306 4.951 1.00 16.06 1358 GLY A CA 1
ATOM 1316 C C . GLY A 1 153 ? 35.937 44.190 4.174 1.00 15.60 1358 GLY A C 1
ATOM 1317 O O . GLY A 1 153 ? 35.595 44.367 2.995 1.00 16.38 1358 GLY A O 1
ATOM 1318 N N . SER A 1 154 ? 35.691 43.051 4.831 1.00 14.64 1359 SER A N 1
ATOM 1319 C CA . SER A 1 154 ? 35.178 41.867 4.142 1.00 14.87 1359 SER A CA 1
ATOM 1320 C C . SER A 1 154 ? 33.649 41.838 3.985 1.00 14.50 1359 SER A C 1
ATOM 1321 O O . SER A 1 154 ? 33.139 41.060 3.176 1.00 14.77 1359 SER A O 1
ATOM 1324 N N . ALA A 1 155 ? 32.919 42.661 4.737 1.00 13.98 1360 ALA A N 1
ATOM 1325 C CA . ALA A 1 155 ? 31.459 42.676 4.649 1.00 13.29 1360 ALA A CA 1
ATOM 1326 C C . ALA A 1 155 ? 31.020 43.368 3.351 1.00 12.76 1360 ALA A C 1
ATOM 1327 O O . ALA A 1 155 ? 31.315 44.556 3.157 1.00 14.11 1360 ALA A O 1
ATOM 1329 N N A GLN A 1 156 ? 30.337 42.624 2.483 0.27 12.59 1361 GLN A N 1
ATOM 1330 N N B GLN A 1 156 ? 30.318 42.634 2.484 0.13 11.91 1361 GLN A N 1
ATOM 1331 N N C GLN A 1 156 ? 30.337 42.624 2.483 0.27 12.59 1361 GLN A N 1
ATOM 1332 C CA A GLN A 1 156 ? 29.815 43.134 1.213 0.27 12.33 1361 GLN A CA 1
ATOM 1333 C CA B GLN A 1 156 ? 29.821 43.158 1.202 0.13 11.23 1361 GLN A CA 1
ATOM 1334 C CA C GLN A 1 156 ? 29.815 43.134 1.213 0.27 12.33 1361 GLN A CA 1
ATOM 1335 C C A GLN A 1 156 ? 28.369 42.662 1.055 0.27 11.44 1361 GLN A C 1
ATOM 1336 C C B GLN A 1 156 ? 28.384 42.663 0.927 0.13 10.69 1361 GLN A C 1
ATOM 1337 C C C GLN A 1 156 ? 28.369 42.662 1.055 0.27 11.44 1361 GLN A C 1
ATOM 1338 O O A GLN A 1 156 ? 27.439 43.467 1.113 0.27 11.50 1361 GLN A O 1
ATOM 1339 O O B GLN A 1 156 ? 27.472 43.474 0.756 0.13 10.70 1361 GLN A O 1
ATOM 1340 O O C GLN A 1 156 ? 27.439 43.467 1.113 0.27 11.50 1361 GLN A O 1
ATOM 1356 N N A SER A 1 157 ? 28.183 41.358 0.867 0.12 10.53 1362 SER A N 1
ATOM 1357 N N B SER A 1 157 ? 28.180 41.346 0.881 0.25 10.09 1362 SER A N 1
ATOM 1358 N N C SER A 1 157 ? 28.183 41.358 0.867 0.12 10.53 1362 SER A N 1
ATOM 1359 C CA A SER A 1 157 ? 26.847 40.769 0.778 0.12 9.98 1362 SER A CA 1
ATOM 1360 C CA B SER A 1 157 ? 26.829 40.776 0.783 0.25 9.83 1362 SER A CA 1
ATOM 1361 C CA C SER A 1 157 ? 26.847 40.769 0.778 0.12 9.98 1362 SER A CA 1
ATOM 1362 C C A SER A 1 157 ? 26.176 40.532 2.139 0.12 9.60 1362 SER A C 1
ATOM 1363 C C B SER A 1 157 ? 26.167 40.524 2.143 0.25 9.38 1362 SER A C 1
ATOM 1364 C C C SER A 1 157 ? 26.176 40.532 2.139 0.12 9.60 1362 SER A C 1
ATOM 1365 O O A SER A 1 157 ? 24.960 40.689 2.254 0.12 9.51 1362 SER A O 1
ATOM 1366 O O B SER A 1 157 ? 24.944 40.654 2.261 0.25 9.19 1362 SER A O 1
ATOM 1367 O O C SER A 1 157 ? 24.960 40.689 2.254 0.12 9.51 1362 SER A O 1
ATOM 1374 N N . VAL A 1 158 ? 26.955 40.144 3.153 1.00 9.36 1363 VAL A N 1
ATOM 1375 C CA . VAL A 1 158 ? 26.399 39.830 4.518 1.00 9.25 1363 VAL A CA 1
ATOM 1376 C C . VAL A 1 158 ? 25.888 41.101 5.213 1.00 9.20 1363 VAL A C 1
ATOM 1377 O O . VAL A 1 158 ? 26.644 42.067 5.385 1.00 9.71 1363 VAL A O 1
ATOM 1381 N N . LYS A 1 159 ? 24.594 41.087 5.557 1.00 9.33 1364 LYS A N 1
ATOM 1382 C CA . LYS A 1 159 ? 23.903 42.223 6.194 1.00 9.96 1364 LYS A CA 1
ATOM 1383 C C . LYS A 1 159 ? 23.330 41.957 7.590 1.00 9.05 1364 LYS A C 1
ATOM 1384 O O . LYS A 1 159 ? 23.113 42.914 8.351 1.00 9.07 1364 LYS A O 1
ATOM 1390 N N . LYS A 1 160 ? 23.038 40.692 7.914 1.00 8.95 1365 LYS A N 1
ATOM 1391 C CA . LYS A 1 160 ? 22.343 40.336 9.154 1.00 9.20 1365 LYS A CA 1
ATOM 1392 C C . LYS A 1 160 ? 22.877 39.013 9.708 1.00 8.40 1365 LYS A C 1
ATOM 1393 O O . LYS A 1 160 ? 22.937 38.001 8.986 1.00 8.33 1365 LYS A O 1
ATOM 1399 N N . VAL A 1 161 ? 23.282 39.037 10.980 1.00 8.10 1366 VAL A N 1
ATOM 1400 C CA . VAL A 1 161 ? 23.747 37.853 11.701 1.00 8.16 1366 VAL A CA 1
ATOM 1401 C C . VAL A 1 161 ? 22.929 37.764 13.000 1.00 8.12 1366 VAL A C 1
ATOM 1402 O O . VAL A 1 161 ? 23.010 38.661 13.855 1.00 8.51 1366 VAL A O 1
ATOM 1406 N N . LYS A 1 162 ? 22.145 36.693 13.152 1.00 8.05 1367 LYS A N 1
ATOM 1407 C CA . LYS A 1 162 ? 21.244 36.508 14.309 1.00 8.38 1367 LYS A CA 1
ATOM 1408 C C . LYS A 1 162 ? 21.623 35.249 15.098 1.00 8.18 1367 LYS A C 1
ATOM 1409 O O . LYS A 1 162 ? 21.756 34.179 14.516 1.00 9.67 1367 LYS A O 1
ATOM 1415 N N . VAL A 1 163 ? 21.787 35.369 16.414 1.00 7.87 1368 VAL A N 1
ATOM 1416 C CA . VAL A 1 163 ? 22.006 34.211 17.279 1.00 7.80 1368 VAL A CA 1
ATOM 1417 C C . VAL A 1 163 ? 20.659 33.882 17.937 1.00 7.80 1368 VAL A C 1
ATOM 1418 O O . VAL A 1 163 ? 20.114 34.717 18.648 1.00 8.53 1368 VAL A O 1
ATOM 1422 N N . VAL A 1 164 ? 20.128 32.683 17.658 1.00 8.07 1369 VAL A N 1
ATOM 1423 C CA . VAL A 1 164 ? 18.912 32.178 18.325 1.00 8.77 1369 VAL A CA 1
ATOM 1424 C C . VAL A 1 164 ? 19.357 31.126 19.341 1.00 8.84 1369 VAL A C 1
ATOM 1425 O O . VAL A 1 164 ? 19.941 30.107 18.970 1.00 9.20 1369 VAL A O 1
ATOM 1429 N N . ILE A 1 165 ? 19.047 31.380 20.616 1.00 8.80 1370 ILE A N 1
ATOM 1430 C CA . ILE A 1 165 ? 19.668 30.726 21.771 1.00 9.27 1370 ILE A CA 1
ATOM 1431 C C . ILE A 1 165 ? 18.588 29.894 22.526 1.00 9.81 1370 ILE A C 1
ATOM 1432 O O . ILE A 1 165 ? 17.551 30.408 22.923 1.00 10.27 1370 ILE A O 1
ATOM 1437 N N . PHE A 1 166 ? 18.807 28.600 22.723 1.00 10.58 1371 PHE A N 1
ATOM 1438 C CA . PHE A 1 166 ? 17.771 27.744 23.327 1.00 11.72 1371 PHE A CA 1
ATOM 1439 C C . PHE A 1 166 ? 17.430 28.120 24.784 1.00 11.68 1371 PHE A C 1
ATOM 1440 O O . PHE A 1 166 ? 16.245 28.225 25.144 1.00 11.69 1371 PHE A O 1
ATOM 1448 N N . LEU A 1 167 ? 18.454 28.333 25.607 1.00 11.88 1372 LEU A N 1
ATOM 1449 C CA . LEU A 1 167 ? 18.249 28.678 27.022 1.00 12.67 1372 LEU A CA 1
ATOM 1450 C C . LEU A 1 167 ? 18.253 30.199 27.262 1.00 12.60 1372 LEU A C 1
ATOM 1451 O O . LEU A 1 167 ? 19.271 30.870 26.991 1.00 12.57 1372 LEU A O 1
ATOM 1456 N N . PRO A 1 168 ? 17.138 30.752 27.806 1.00 12.77 1373 PRO A N 1
ATOM 1457 C CA . PRO A 1 168 ? 17.121 32.187 28.109 1.00 12.63 1373 PRO A CA 1
ATOM 1458 C C . PRO A 1 168 ? 18.275 32.706 28.980 1.00 12.25 1373 PRO A C 1
ATOM 1459 O O . PRO A 1 168 ? 18.728 33.836 28.762 1.00 12.13 1373 PRO A O 1
ATOM 1463 N N . GLN A 1 169 ? 18.767 31.909 29.931 1.00 11.92 1374 GLN A N 1
ATOM 1464 C CA . GLN A 1 169 ? 19.900 32.346 30.752 1.00 11.69 1374 GLN A CA 1
ATOM 1465 C C . GLN A 1 169 ? 21.186 32.601 29.939 1.00 11.32 1374 GLN A C 1
ATOM 1466 O O . GLN A 1 169 ? 22.016 33.400 30.342 1.00 12.54 1374 GLN A O 1
ATOM 1472 N N . VAL A 1 170 ? 21.360 31.913 28.812 1.00 10.62 1375 VAL A N 1
ATOM 1473 C CA . VAL A 1 170 ? 22.524 32.161 27.941 1.00 10.32 1375 VAL A CA 1
ATOM 1474 C C . VAL A 1 170 ? 22.320 33.467 27.145 1.00 9.79 1375 VAL A C 1
ATOM 1475 O O . VAL A 1 170 ? 23.289 34.210 26.895 1.00 10.02 1375 VAL A O 1
ATOM 1479 N N . LEU A 1 171 ? 21.081 33.777 26.774 1.00 10.15 1376 LEU A N 1
ATOM 1480 C CA . LEU A 1 171 ? 20.768 35.091 26.188 1.00 10.56 1376 LEU A CA 1
ATOM 1481 C C . LEU A 1 171 ? 21.253 36.271 27.054 1.00 10.46 1376 LEU A C 1
ATOM 1482 O O . LEU A 1 171 ? 21.810 37.241 26.501 1.00 10.13 1376 LEU A O 1
ATOM 1487 N N . ASP A 1 172 ? 21.046 36.179 28.376 0.57 10.50 1377 ASP A N 1
ATOM 1488 C CA . ASP A 1 172 ? 21.521 37.193 29.344 0.57 10.63 1377 ASP A CA 1
ATOM 1489 C C . ASP A 1 172 ? 22.988 37.527 29.132 0.57 10.57 1377 ASP A C 1
ATOM 1490 O O . ASP A 1 172 ? 23.380 38.695 29.098 0.57 10.60 1377 ASP A O 1
ATOM 1495 N N . VAL A 1 173 ? 23.789 36.475 29.002 1.00 10.49 1378 VAL A N 1
ATOM 1496 C CA . VAL A 1 173 ? 25.245 36.595 28.830 1.00 10.50 1378 VAL A CA 1
ATOM 1497 C C . VAL A 1 173 ? 25.622 37.318 27.514 1.00 9.82 1378 VAL A C 1
ATOM 1498 O O . VAL A 1 173 ? 26.514 38.191 27.498 1.00 10.07 1378 VAL A O 1
ATOM 1502 N N . PHE A 1 174 ? 24.914 36.999 26.431 1.00 8.97 1379 PHE A N 1
ATOM 1503 C CA . PHE A 1 174 ? 25.135 37.683 25.140 1.00 8.68 1379 PHE A CA 1
ATOM 1504 C C . PHE A 1 174 ? 24.760 39.178 25.217 1.00 8.69 1379 PHE A C 1
ATOM 1505 O O . PHE A 1 174 ? 25.503 40.044 24.728 1.00 8.63 1379 PHE A O 1
ATOM 1513 N N . TYR A 1 175 ? 23.609 39.477 25.819 1.00 9.10 1380 TYR A N 1
ATOM 1514 C CA . TYR A 1 175 ? 23.181 40.873 25.992 1.00 9.32 1380 TYR A CA 1
ATOM 1515 C C . TYR A 1 175 ? 24.226 41.698 26.772 1.00 9.10 1380 TYR A C 1
ATOM 1516 O O . TYR A 1 175 ? 24.573 42.818 26.359 1.00 8.88 1380 TYR A O 1
ATOM 1525 N N . ALA A 1 176 ? 24.729 41.152 27.882 1.00 9.07 1381 ALA A N 1
ATOM 1526 C CA . ALA A 1 176 ? 25.752 41.867 28.670 1.00 9.09 1381 ALA A CA 1
ATOM 1527 C C . ALA A 1 176 ? 27.021 42.137 27.843 1.00 9.01 1381 ALA A C 1
ATOM 1528 O O . ALA A 1 176 ? 27.632 43.220 27.938 1.00 9.22 1381 ALA A O 1
ATOM 1530 N N . ASN A 1 177 ? 27.399 41.183 26.998 1.00 8.74 1382 ASN A N 1
ATOM 1531 C CA . ASN A 1 177 ? 28.607 41.337 26.170 1.00 8.75 1382 ASN A CA 1
ATOM 1532 C C . ASN A 1 177 ? 28.404 42.457 25.122 1.00 8.47 1382 ASN A C 1
ATOM 1533 O O . ASN A 1 177 ? 29.298 43.290 24.893 1.00 9.53 1382 ASN A O 1
ATOM 1538 N N . MET A 1 178 ? 27.212 42.496 24.513 1.00 8.31 1383 MET A N 1
ATOM 1539 C CA . MET A 1 178 ? 26.838 43.585 23.586 1.00 8.47 1383 MET A CA 1
ATOM 1540 C C . MET A 1 178 ? 26.936 44.970 24.276 1.00 8.97 1383 MET A C 1
ATOM 1541 O O . MET A 1 178 ? 27.503 45.925 23.708 1.00 9.24 1383 MET A O 1
ATOM 1546 N N . LYS A 1 179 ? 26.390 45.074 25.489 1.00 9.50 1384 LYS A N 1
ATOM 1547 C CA . LYS A 1 179 ? 26.424 46.328 26.259 1.00 10.26 1384 LYS A CA 1
ATOM 1548 C C . LYS A 1 179 ? 27.857 46.782 26.581 1.00 10.69 1384 LYS A C 1
ATOM 1549 O O . LYS A 1 179 ? 28.158 47.982 26.554 1.00 11.56 1384 LYS A O 1
ATOM 1555 N N . LYS A 1 180 ? 28.755 45.834 26.846 1.00 11.04 1385 LYS A N 1
ATOM 1556 C CA . LYS A 1 180 ? 30.168 46.147 27.099 1.00 11.87 1385 LYS A CA 1
ATOM 1557 C C . LYS A 1 180 ? 30.779 46.885 25.894 1.00 12.05 1385 LYS A C 1
ATOM 1558 O O . LYS A 1 180 ? 31.586 47.818 26.053 1.00 12.50 1385 LYS A O 1
ATOM 1564 N N . ARG A 1 181 ? 30.383 46.481 24.688 1.00 12.12 1386 ARG A N 1
ATOM 1565 C CA . ARG A 1 181 ? 30.986 46.993 23.461 1.00 12.14 1386 ARG A CA 1
ATOM 1566 C C . ARG A 1 181 ? 30.341 48.243 22.873 1.00 12.13 1386 ARG A C 1
ATOM 1567 O O . ARG A 1 181 ? 30.952 48.900 22.039 1.00 12.11 1386 ARG A O 1
ATOM 1575 N N . GLU A 1 182 ? 29.110 48.571 23.279 1.00 12.40 1387 GLU A N 1
ATOM 1576 C CA . GLU A 1 182 ? 28.331 49.578 22.543 1.00 13.55 1387 GLU A CA 1
ATOM 1577 C C . GLU A 1 182 ? 28.979 50.959 22.558 1.00 13.67 1387 GLU A C 1
ATOM 1578 O O . GLU A 1 182 ? 29.707 51.328 23.499 1.00 13.38 1387 GLU A O 1
ATOM 1584 N N . GLY A 1 183 ? 28.738 51.704 21.487 1.00 14.26 1388 GLY A N 1
ATOM 1585 C CA . GLY A 1 183 ? 29.219 53.075 21.372 1.00 14.93 1388 GLY A CA 1
ATOM 1586 C C . GLY A 1 183 ? 28.508 54.060 22.291 1.00 16.07 1388 GLY A C 1
ATOM 1587 O O . GLY A 1 183 ? 27.610 53.694 23.043 1.00 17.29 1388 GLY A O 1
#

Foldseek 3Di:
DFKADWDAPDPQKIWIGRHQAIEIEGADQQQQDAFQEEEAAAAQQQQDQDDNNVSQDVQQDDVQNVVSNVVSVVDRDQWDKDASRRGNHGIYIYHHLQDQLLVVLLVVLVVCVVVLTAEYEYELRNVPPNNDDLLSSLVSNVVSVNVCVVVVNDDSYHYYYYHYHDVVSVVSNVVVSVVPHD

Solvent-accessible surface area: 9084 Å² total; per-residue (Å²): 231,69,37,24,99,14,59,63,65,101,120,38,23,63,43,2,100,0,29,62,0,59,0,20,0,7,51,34,67,8,14,142,40,128,11,19,2,0,1,1,19,7,27,117,48,5,87,52,101,38,60,44,1,102,38,0,4,114,47,2,18,120,114,7,47,123,63,0,57,91,39,33,161,109,149,194,25,90,58,4,43,4,40,6,46,178,10,143,24,128,23,0,2,0,1,22,4,55,54,92,6,85,66,10,5,42,27,4,1,127,29,0,34,161,81,119,27,51,24,3,2,3,4,11,0,2,42,52,100,45,182,56,94,38,61,150,1,0,60,18,0,0,40,0,0,59,44,18,20,108,144,58,48,20,132,29,0,101,79,1,32,0,5,2,152,88,89,130,11,19,92,48,0,75,61,14,0,92,142,36,48,85